Protein AF-A0A4Q3NB20-F1 (afdb_monomer_lite)

Structure (mmCIF, N/CA/C/O backbone):
data_AF-A0A4Q3NB20-F1
#
_entry.id   AF-A0A4Q3NB20-F1
#
loop_
_atom_site.group_PDB
_atom_site.id
_atom_site.type_symbol
_atom_site.label_atom_id
_atom_site.label_alt_id
_atom_site.label_comp_id
_atom_site.label_asym_id
_atom_site.label_entity_id
_atom_site.label_seq_id
_atom_site.pdbx_PDB_ins_code
_atom_site.Cartn_x
_atom_site.Cartn_y
_atom_site.Cartn_z
_atom_site.occupancy
_atom_site.B_iso_or_equiv
_atom_site.auth_seq_id
_atom_site.auth_comp_id
_atom_site.auth_asym_id
_atom_site.auth_atom_id
_atom_site.pdbx_PDB_model_num
ATOM 1 N N . MET A 1 1 ? -11.024 -43.411 29.167 1.00 51.88 1 MET A N 1
ATOM 2 C CA . MET A 1 1 ? -10.178 -42.227 28.895 1.00 51.88 1 MET A CA 1
ATOM 3 C C . MET A 1 1 ? -8.771 -42.464 29.453 1.00 51.88 1 MET A C 1
ATOM 5 O O . MET A 1 1 ? -8.571 -42.241 30.635 1.00 51.88 1 MET A O 1
ATOM 9 N N . LYS A 1 2 ? -7.818 -42.988 28.660 1.00 54.38 2 LYS A N 1
ATOM 10 C CA . LYS A 1 2 ? -6.411 -43.176 29.105 1.00 54.38 2 LYS A CA 1
ATOM 11 C C . LYS A 1 2 ? -5.350 -42.610 28.142 1.00 54.38 2 LYS A C 1
ATOM 13 O O . LYS A 1 2 ? -4.316 -42.159 28.609 1.00 54.38 2 LYS A O 1
ATOM 18 N N . GLY A 1 3 ? -5.620 -42.547 26.833 1.00 58.34 3 GLY A N 1
ATOM 19 C CA . GLY A 1 3 ? -4.650 -42.038 25.845 1.00 58.34 3 GLY A CA 1
ATOM 20 C C . GLY A 1 3 ? -4.292 -40.548 25.972 1.00 58.34 3 GLY A C 1
ATOM 21 O O . GLY A 1 3 ? -3.172 -40.171 25.655 1.00 58.34 3 GLY A O 1
ATOM 22 N N . VAL A 1 4 ? -5.206 -39.708 26.475 1.00 66.12 4 VAL A N 1
ATOM 23 C CA . VAL A 1 4 ? -4.983 -38.249 26.579 1.00 66.12 4 VAL A CA 1
ATOM 24 C C . VAL A 1 4 ? -3.884 -37.907 27.594 1.00 66.12 4 VAL A C 1
ATOM 26 O O . VAL A 1 4 ? -3.062 -37.039 27.326 1.00 66.12 4 VAL A O 1
ATOM 29 N N . LEU A 1 5 ? -3.814 -38.627 28.721 1.00 61.97 5 LEU A N 1
ATOM 30 C CA . LEU A 1 5 ? -2.778 -38.419 29.741 1.00 61.97 5 LEU A CA 1
ATOM 31 C C . LEU A 1 5 ? -1.377 -38.740 29.202 1.00 61.97 5 LEU A C 1
ATOM 33 O O . LEU A 1 5 ? -0.489 -37.902 29.302 1.00 61.97 5 LEU A O 1
ATOM 37 N N . ALA A 1 6 ? -1.208 -39.887 28.536 1.00 64.81 6 ALA A N 1
ATOM 38 C CA . ALA A 1 6 ? 0.070 -40.272 27.928 1.00 64.81 6 ALA A CA 1
ATOM 39 C C . ALA A 1 6 ? 0.518 -39.313 26.802 1.00 64.81 6 ALA A C 1
ATOM 41 O O . ALA A 1 6 ? 1.713 -39.147 26.559 1.00 64.81 6 ALA A O 1
ATOM 42 N N . PHE A 1 7 ? -0.425 -38.656 26.116 1.00 68.19 7 PHE A N 1
ATOM 43 C CA . PHE A 1 7 ? -0.107 -37.619 25.130 1.00 68.19 7 PHE A CA 1
ATOM 44 C C . PHE A 1 7 ? 0.404 -36.330 25.796 1.00 68.19 7 PHE A C 1
ATOM 46 O O . PHE A 1 7 ? 1.390 -35.758 25.339 1.00 68.19 7 PHE A O 1
ATOM 53 N N . LEU A 1 8 ? -0.218 -35.903 26.902 1.00 69.50 8 LEU A N 1
ATOM 54 C CA . LEU A 1 8 ? 0.200 -34.724 27.674 1.00 69.50 8 LEU A CA 1
ATOM 55 C C . LEU A 1 8 ? 1.545 -34.932 28.391 1.00 69.50 8 LEU A C 1
ATOM 57 O O . LEU A 1 8 ? 2.362 -34.014 28.433 1.00 69.50 8 LEU A O 1
ATOM 61 N N . GLU A 1 9 ? 1.801 -36.141 28.890 1.00 75.12 9 GLU A N 1
ATOM 62 C CA . GLU A 1 9 ? 3.095 -36.559 29.443 1.00 75.12 9 GLU A CA 1
ATOM 63 C C . GLU A 1 9 ? 4.195 -36.519 28.368 1.00 75.12 9 GLU A C 1
ATOM 65 O O . GLU A 1 9 ? 5.228 -35.878 28.554 1.00 75.12 9 GLU A O 1
ATOM 70 N N . LYS A 1 10 ? 3.949 -37.111 27.188 1.00 65.12 10 LYS A N 1
ATOM 71 C CA . LYS A 1 10 ? 4.907 -37.103 26.067 1.00 65.12 10 LYS A CA 1
ATOM 72 C C . LYS A 1 10 ? 5.130 -35.709 25.459 1.00 65.12 10 LYS A C 1
ATOM 74 O O . LYS A 1 10 ? 6.184 -35.466 24.878 1.00 65.12 10 LYS A O 1
ATOM 79 N N . ALA A 1 11 ? 4.173 -34.794 25.615 1.00 70.00 11 ALA A N 1
ATOM 80 C CA . ALA A 1 11 ? 4.326 -33.376 25.289 1.00 70.00 11 ALA A CA 1
ATOM 81 C C . ALA A 1 11 ? 5.059 -32.566 26.383 1.00 70.00 11 ALA A C 1
ATOM 83 O O . ALA A 1 11 ? 5.293 -31.374 26.199 1.00 70.00 11 ALA A O 1
ATOM 84 N N . GLY A 1 12 ? 5.407 -33.179 27.522 1.00 62.69 12 GLY A N 1
ATOM 85 C CA . GLY A 1 12 ? 6.061 -32.517 28.656 1.00 62.69 12 GLY A CA 1
ATOM 86 C C . GLY A 1 12 ? 5.153 -31.585 29.468 1.00 62.69 12 GLY A C 1
ATOM 87 O O . GLY A 1 12 ? 5.651 -30.848 30.315 1.00 62.69 12 GLY A O 1
ATOM 88 N N . LEU A 1 13 ? 3.837 -31.601 29.222 1.00 59.53 13 LEU A N 1
ATOM 89 C CA . LEU A 1 13 ? 2.861 -30.700 29.850 1.00 59.53 13 LEU A CA 1
ATOM 90 C C . LEU A 1 13 ? 2.374 -31.181 31.225 1.00 59.53 13 LEU A C 1
ATOM 92 O O . LEU A 1 13 ? 1.821 -30.386 31.981 1.00 59.53 13 LEU A O 1
ATOM 96 N N . VAL A 1 14 ? 2.551 -32.464 31.548 1.00 58.50 14 VAL A N 1
ATOM 97 C CA . VAL A 1 14 ? 2.141 -33.055 32.829 1.00 58.50 14 VAL A CA 1
ATOM 98 C C . VAL A 1 14 ? 3.243 -33.972 33.352 1.00 58.50 14 VAL A C 1
ATOM 100 O O . VAL A 1 14 ? 3.674 -34.885 32.653 1.00 58.50 14 VAL A O 1
ATOM 103 N N . LYS A 1 15 ? 3.639 -33.766 34.612 1.00 59.75 15 LYS A N 1
ATOM 104 C CA . LYS A 1 15 ? 4.302 -34.775 35.446 1.00 59.75 15 LYS A CA 1
ATOM 105 C C . LYS A 1 15 ? 3.312 -35.257 36.498 1.00 59.75 15 LYS A C 1
ATOM 107 O O . LYS A 1 15 ? 2.713 -34.441 37.193 1.00 59.75 15 LYS A O 1
ATOM 112 N N . THR A 1 16 ? 3.147 -36.568 36.621 1.00 51.34 16 THR A N 1
ATOM 113 C CA . THR A 1 16 ? 2.404 -37.191 37.721 1.00 51.34 16 THR A CA 1
ATOM 114 C C . THR A 1 16 ? 3.389 -37.689 38.770 1.00 51.34 16 THR A C 1
ATOM 116 O O . THR A 1 16 ? 3.808 -38.846 38.720 1.00 51.34 16 THR A O 1
ATOM 119 N N . ASP A 1 17 ? 3.777 -36.820 39.703 1.00 46.91 17 ASP A N 1
ATOM 120 C CA . ASP A 1 17 ? 4.611 -37.233 40.832 1.00 46.91 17 ASP A CA 1
ATOM 121 C C . ASP A 1 17 ? 3.814 -38.143 41.784 1.00 46.91 17 ASP A C 1
ATOM 123 O O . ASP A 1 17 ? 2.721 -37.805 42.248 1.00 46.91 17 ASP A O 1
ATOM 127 N N . GLY A 1 18 ? 4.364 -39.335 42.035 1.00 34.72 18 GLY A N 1
ATOM 128 C CA . GLY A 1 18 ? 3.883 -40.275 43.048 1.00 34.72 18 GLY A CA 1
ATOM 129 C C . GLY A 1 18 ? 4.332 -39.874 44.464 1.00 34.72 18 GLY A C 1
ATOM 130 O O . GLY A 1 18 ? 5.238 -39.055 44.612 1.00 34.72 18 GLY A O 1
ATOM 131 N N . PRO A 1 19 ? 3.699 -40.411 45.521 1.00 42.97 19 PRO A N 1
ATOM 132 C CA . PRO A 1 19 ? 3.722 -39.767 46.833 1.00 42.97 19 PRO A CA 1
ATOM 133 C C . PRO A 1 19 ? 4.908 -40.121 47.753 1.00 42.97 19 PRO A C 1
ATOM 135 O O . PRO A 1 19 ? 5.286 -41.281 47.882 1.00 42.97 19 PRO A O 1
ATOM 138 N N . LEU A 1 20 ? 5.320 -39.100 48.517 1.00 35.69 20 LEU A N 1
ATOM 139 C CA . LEU A 1 20 ? 5.782 -39.130 49.919 1.00 35.69 20 LEU A CA 1
ATOM 140 C C . LEU A 1 20 ? 7.058 -39.916 50.303 1.00 35.69 20 LEU A C 1
ATOM 142 O O . LEU A 1 20 ? 7.016 -41.097 50.637 1.00 35.69 20 LEU A O 1
ATOM 146 N N . ALA A 1 21 ? 8.137 -39.154 50.508 1.00 31.55 21 ALA A N 1
ATOM 147 C CA . ALA A 1 21 ? 8.856 -39.103 51.790 1.00 31.55 21 ALA A CA 1
ATOM 148 C C . ALA A 1 21 ? 8.912 -37.607 52.195 1.00 31.55 21 ALA A C 1
ATOM 150 O O . ALA A 1 21 ? 9.094 -36.775 51.308 1.00 31.55 21 ALA A O 1
ATOM 151 N N 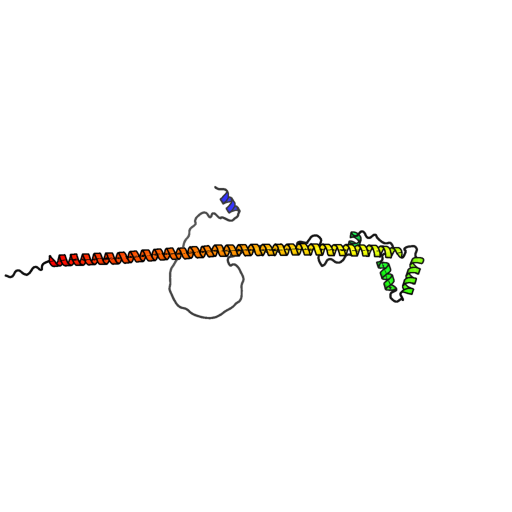. SER A 1 22 ? 8.553 -37.146 53.398 1.00 35.62 22 SER A N 1
ATOM 152 C CA . SER A 1 22 ? 8.881 -37.578 54.774 1.00 35.62 22 SER A CA 1
ATOM 153 C C . SER A 1 22 ? 10.262 -37.090 55.229 1.00 35.62 22 SER A C 1
ATOM 155 O O . SER A 1 22 ? 11.236 -37.300 54.517 1.00 35.62 22 SER A O 1
ATOM 157 N N . ASP A 1 23 ? 10.271 -36.489 56.427 1.00 31.91 23 ASP A N 1
ATOM 158 C CA . ASP A 1 23 ? 11.326 -35.751 57.157 1.00 31.91 23 ASP A CA 1
ATOM 159 C C . ASP A 1 23 ? 11.271 -34.225 56.903 1.00 31.91 23 ASP A C 1
ATOM 161 O O . ASP A 1 23 ? 11.546 -33.760 55.801 1.00 31.91 23 ASP A O 1
ATOM 165 N N . ASP A 1 24 ? 10.714 -33.372 57.775 1.00 31.39 24 ASP A N 1
ATOM 166 C CA . ASP A 1 24 ? 10.839 -33.147 59.239 1.00 31.39 24 ASP A CA 1
ATOM 167 C C . ASP A 1 24 ? 11.916 -32.106 59.623 1.00 31.39 24 ASP A C 1
ATOM 169 O O . ASP A 1 24 ? 12.966 -32.005 58.994 1.00 31.39 24 ASP A O 1
ATOM 173 N N . ALA A 1 25 ? 11.607 -31.377 60.704 1.00 29.77 25 ALA A N 1
ATOM 174 C CA . ALA A 1 25 ? 12.400 -30.448 61.514 1.00 29.77 25 ALA A CA 1
ATOM 175 C C . ALA A 1 25 ? 12.193 -28.931 61.302 1.00 29.77 25 ALA A C 1
ATOM 177 O O . ALA A 1 25 ? 12.488 -28.357 60.258 1.00 29.77 25 ALA A O 1
ATOM 178 N N . GLY A 1 26 ? 11.843 -28.251 62.406 1.00 29.00 26 GLY A N 1
ATOM 179 C CA . GLY A 1 26 ? 12.413 -26.932 62.714 1.00 29.00 26 GLY A CA 1
ATOM 180 C C . GLY A 1 26 ? 11.581 -25.673 62.438 1.00 29.00 26 GLY A C 1
ATOM 181 O O . GLY A 1 26 ? 12.032 -24.794 61.711 1.00 29.00 26 GLY A O 1
ATOM 182 N N . ALA A 1 27 ? 10.460 -25.489 63.142 1.00 34.69 27 ALA A N 1
ATOM 183 C CA . ALA A 1 27 ? 10.125 -24.139 63.624 1.00 34.69 27 ALA A CA 1
ATOM 184 C C . ALA A 1 27 ? 11.024 -23.798 64.836 1.00 34.69 27 ALA A C 1
ATOM 186 O O . ALA A 1 27 ? 11.433 -24.710 65.562 1.00 34.69 27 ALA A O 1
ATOM 187 N N . PRO A 1 28 ? 11.323 -22.512 65.090 1.00 40.31 28 PRO A N 1
ATOM 188 C CA . PRO A 1 28 ? 10.563 -21.833 66.144 1.00 40.31 28 PRO A CA 1
ATOM 189 C C . PRO A 1 28 ? 10.171 -20.379 65.811 1.00 40.31 28 PRO A C 1
ATOM 191 O O . PRO A 1 28 ? 10.468 -19.846 64.744 1.00 40.31 28 PRO A O 1
ATOM 194 N N . SER A 1 29 ? 9.444 -19.756 66.739 1.00 30.91 29 SER A N 1
ATOM 195 C CA . SER A 1 29 ? 8.591 -18.585 66.502 1.00 30.91 29 SER A CA 1
ATOM 196 C C . SER A 1 29 ? 9.156 -17.246 67.005 1.00 30.91 29 SER A C 1
ATOM 198 O O . SER A 1 29 ? 9.874 -17.217 67.996 1.00 30.91 29 SER A O 1
ATOM 200 N N . LEU A 1 30 ? 8.647 -16.156 66.407 1.00 35.28 30 LEU A N 1
ATOM 201 C CA . LEU A 1 30 ? 8.366 -14.829 67.001 1.00 35.28 30 LEU A CA 1
ATOM 202 C C . LEU A 1 30 ? 9.501 -13.995 67.639 1.00 35.28 30 LEU A C 1
ATOM 204 O O . LEU A 1 30 ? 10.040 -14.339 68.683 1.00 35.28 30 LEU A O 1
ATOM 208 N N . ASN A 1 31 ? 9.682 -12.778 67.105 1.00 30.97 31 ASN A N 1
ATOM 209 C CA . ASN A 1 31 ? 9.616 -11.496 67.841 1.00 30.97 31 ASN A CA 1
ATOM 210 C C . ASN A 1 31 ? 9.547 -10.344 66.807 1.00 30.97 31 ASN A C 1
ATOM 212 O O . ASN A 1 31 ? 10.310 -10.362 65.849 1.00 30.97 31 ASN A O 1
ATOM 216 N N . ILE A 1 32 ? 8.479 -9.531 66.773 1.00 30.67 32 ILE A N 1
ATOM 217 C CA . ILE A 1 32 ? 8.208 -8.278 67.531 1.00 30.67 32 ILE A CA 1
ATOM 218 C C . ILE A 1 32 ? 8.659 -7.018 66.747 1.00 30.67 32 ILE A C 1
ATOM 220 O O . ILE A 1 32 ? 9.587 -7.077 65.950 1.00 30.67 32 ILE A O 1
ATOM 224 N N . LEU A 1 33 ? 7.909 -5.920 66.927 1.00 34.78 33 LEU A N 1
ATOM 225 C CA . LEU A 1 33 ? 8.115 -4.563 66.381 1.00 34.78 33 LEU A CA 1
ATOM 226 C C . LEU A 1 33 ? 9.538 -4.039 66.732 1.00 34.78 33 LEU A C 1
ATOM 228 O O . LEU A 1 33 ? 10.138 -4.520 67.688 1.00 34.78 33 LEU A O 1
ATOM 232 N N . ASP A 1 34 ? 10.154 -3.085 66.026 1.00 30.16 34 ASP A N 1
ATOM 233 C CA . ASP A 1 34 ? 9.657 -1.716 65.797 1.00 30.16 34 ASP A CA 1
ATOM 234 C C . ASP A 1 34 ? 10.529 -0.919 64.780 1.00 30.16 34 ASP A C 1
ATOM 236 O O . ASP A 1 34 ? 11.585 -1.393 64.367 1.00 30.16 34 ASP A O 1
ATOM 240 N N . ASP A 1 35 ? 10.096 0.312 64.484 1.00 33.16 35 ASP A N 1
ATOM 241 C CA . ASP A 1 35 ? 10.853 1.506 64.036 1.00 33.16 35 ASP A CA 1
ATOM 242 C C . ASP A 1 35 ? 11.557 1.587 62.645 1.00 33.16 35 ASP A C 1
ATOM 244 O O . ASP A 1 35 ? 12.086 0.631 62.078 1.00 33.16 35 ASP A O 1
ATOM 248 N N . ALA A 1 36 ? 11.543 2.810 62.095 1.00 31.53 36 ALA A N 1
ATOM 249 C CA . ALA A 1 36 ? 12.218 3.332 60.893 1.00 31.53 36 ALA A CA 1
ATOM 250 C C . ALA A 1 36 ? 11.981 4.865 60.835 1.00 31.53 36 ALA A C 1
ATOM 252 O O . ALA A 1 36 ? 10.914 5.295 61.280 1.00 31.53 36 ALA A O 1
ATOM 253 N N . PRO A 1 37 ? 12.850 5.720 60.231 1.00 52.72 37 PRO A N 1
ATOM 254 C CA . PRO A 1 37 ? 13.762 5.479 59.090 1.00 52.72 37 PRO A CA 1
ATOM 255 C C . PRO A 1 37 ? 15.172 6.098 59.379 1.00 52.72 37 PRO A C 1
ATOM 257 O O . PRO A 1 37 ? 15.528 6.145 60.555 1.00 52.72 37 PRO A O 1
ATOM 260 N N . PRO A 1 38 ? 15.987 6.671 58.448 1.00 51.97 38 PRO A N 1
ATOM 261 C CA . PRO A 1 38 ? 16.115 6.609 56.972 1.00 51.97 38 PRO A CA 1
ATOM 262 C C . PRO A 1 38 ? 17.474 5.935 56.558 1.00 51.97 38 PRO A C 1
ATOM 264 O O . PRO A 1 38 ? 17.848 4.985 57.231 1.00 51.97 38 PRO A O 1
ATOM 267 N N . VAL A 1 39 ? 18.271 6.201 55.495 1.00 37.00 39 VAL A N 1
ATOM 268 C CA . VAL A 1 39 ? 18.435 7.295 54.499 1.00 37.00 39 VAL A CA 1
ATOM 269 C C . VAL A 1 39 ? 19.019 6.802 53.144 1.00 37.00 39 VAL A C 1
ATOM 271 O O . VAL A 1 39 ? 19.236 5.619 52.911 1.00 37.00 39 VAL A O 1
ATOM 274 N N . THR A 1 40 ? 19.259 7.760 52.244 1.00 36.97 40 THR A N 1
ATOM 275 C CA . THR A 1 40 ? 19.942 7.738 50.934 1.00 36.97 40 THR A CA 1
ATOM 276 C C . THR A 1 40 ? 21.158 6.812 50.731 1.00 36.97 40 THR A C 1
ATOM 278 O O . THR A 1 40 ? 22.200 7.014 51.346 1.00 36.97 40 THR A O 1
ATOM 281 N N . GLY A 1 41 ? 21.106 6.027 49.644 1.00 33.78 41 GLY A N 1
ATOM 282 C CA . GLY A 1 41 ? 21.906 6.343 48.443 1.00 33.78 41 GLY A CA 1
ATOM 283 C C . GLY A 1 41 ? 23.138 5.483 48.115 1.00 33.78 41 GLY A C 1
ATOM 284 O O . GLY A 1 41 ? 24.244 5.817 48.526 1.00 33.78 41 GLY A O 1
ATOM 285 N N . TRP A 1 42 ? 22.987 4.490 47.223 1.00 34.50 42 TRP A N 1
ATOM 286 C CA . TRP A 1 42 ? 24.101 3.944 46.422 1.00 34.50 42 TRP A CA 1
ATOM 287 C C . TRP A 1 42 ? 23.617 3.319 45.095 1.00 34.50 42 TRP A C 1
ATOM 289 O O . TRP A 1 42 ? 22.509 2.793 45.011 1.00 34.50 42 TRP A O 1
ATOM 299 N N . LEU A 1 43 ? 24.454 3.395 44.056 1.00 42.16 43 LEU A N 1
ATOM 300 C CA . LEU A 1 43 ? 24.298 2.842 42.704 1.00 42.16 43 LEU A CA 1
ATOM 301 C C . LEU A 1 43 ? 25.696 2.824 42.041 1.00 42.16 43 LEU A C 1
ATOM 303 O O . LEU A 1 43 ? 26.445 3.781 42.239 1.00 42.16 43 LEU A O 1
ATOM 307 N N . PRO A 1 44 ? 26.016 1.859 41.162 1.00 56.53 44 PRO A N 1
ATOM 308 C CA . PRO A 1 44 ? 26.123 0.415 41.398 1.00 56.53 44 PRO A CA 1
ATOM 309 C C . PRO A 1 44 ? 27.606 -0.057 41.336 1.00 56.53 44 PRO A C 1
ATOM 311 O O . PRO A 1 44 ? 28.517 0.770 41.323 1.00 56.53 44 PRO A O 1
ATOM 314 N N . PRO A 1 45 ? 27.884 -1.376 41.284 1.00 43.59 45 PRO A N 1
ATOM 315 C CA . PRO A 1 45 ? 28.104 -1.992 39.964 1.00 43.59 45 PRO A CA 1
ATOM 316 C C . PRO A 1 45 ? 27.344 -3.322 39.768 1.00 43.59 45 PRO A C 1
ATOM 318 O O . PRO A 1 45 ? 26.706 -3.832 40.685 1.00 43.59 45 PRO A O 1
ATOM 321 N N . ALA A 1 46 ? 27.352 -3.863 38.544 1.00 47.94 46 ALA A N 1
ATOM 322 C CA . ALA A 1 46 ? 26.391 -4.882 38.104 1.00 47.94 46 ALA A CA 1
ATOM 323 C C . ALA A 1 46 ? 26.977 -6.291 37.883 1.00 47.94 46 ALA A C 1
ATOM 325 O O . ALA A 1 46 ? 27.989 -6.435 37.201 1.00 47.94 46 ALA A O 1
ATOM 326 N N . THR A 1 47 ? 26.225 -7.327 38.293 1.00 37.47 47 THR A N 1
ATOM 327 C CA . THR A 1 47 ? 26.429 -8.725 37.852 1.00 37.47 47 THR A CA 1
ATOM 328 C C . THR A 1 47 ? 25.103 -9.429 37.504 1.00 37.47 47 THR A C 1
ATOM 330 O O . THR A 1 47 ? 24.527 -10.163 38.295 1.00 37.47 47 THR A O 1
ATOM 333 N N . ARG A 1 48 ? 24.628 -9.177 36.279 1.00 34.41 48 ARG A N 1
ATOM 334 C CA . ARG A 1 48 ? 23.941 -10.104 35.346 1.00 34.41 48 ARG A CA 1
ATOM 335 C C . ARG A 1 48 ? 23.342 -11.428 35.900 1.00 34.41 48 ARG A C 1
ATOM 337 O O . ARG A 1 48 ? 24.093 -12.385 36.053 1.00 34.41 48 ARG A O 1
ATOM 344 N N . ALA A 1 49 ? 22.002 -11.552 35.934 1.00 32.97 49 ALA A N 1
ATOM 345 C CA . ALA A 1 49 ? 21.198 -12.494 35.104 1.00 32.97 49 ALA A CA 1
ATOM 346 C C . ALA A 1 49 ? 19.750 -12.739 35.619 1.00 32.97 49 ALA A C 1
ATOM 348 O O . ALA A 1 49 ? 19.563 -12.904 36.810 1.00 32.97 49 ALA A O 1
ATOM 349 N N . ALA A 1 50 ? 18.783 -12.848 34.682 1.00 34.66 50 ALA A N 1
ATOM 350 C CA . ALA A 1 50 ? 17.560 -13.699 34.676 1.00 34.66 50 ALA A CA 1
ATOM 351 C C . ALA A 1 50 ? 16.698 -13.882 35.962 1.00 34.66 50 ALA A C 1
ATOM 353 O O . ALA A 1 50 ? 17.196 -14.286 36.998 1.00 34.66 50 ALA A O 1
ATOM 354 N N . ARG A 1 51 ? 15.355 -13.795 35.954 1.00 36.19 51 ARG A N 1
ATOM 355 C CA . ARG A 1 51 ? 14.318 -13.600 34.908 1.00 36.19 51 ARG A CA 1
ATOM 356 C C . ARG A 1 51 ? 13.062 -13.007 35.580 1.00 36.19 51 ARG A C 1
ATOM 358 O O . ARG A 1 51 ? 12.702 -13.451 36.663 1.00 36.19 51 ARG A O 1
ATOM 365 N N . GLN A 1 52 ? 12.349 -12.100 34.909 1.00 38.91 52 GLN A N 1
ATOM 366 C CA . GLN A 1 52 ? 10.954 -11.762 35.246 1.00 38.91 52 GLN A CA 1
ATOM 367 C C . GLN A 1 52 ? 9.972 -12.595 34.393 1.00 38.91 52 GLN A C 1
ATOM 369 O O . GLN A 1 52 ? 10.364 -13.063 33.318 1.00 38.91 52 GLN A O 1
ATOM 374 N N . PRO A 1 53 ? 8.723 -12.816 34.849 1.00 41.66 53 PRO A N 1
ATOM 375 C CA . PRO A 1 53 ? 7.747 -13.633 34.130 1.00 41.66 53 PRO A CA 1
ATOM 376 C C . PRO A 1 53 ? 7.252 -12.939 32.854 1.00 41.66 53 PRO A C 1
ATOM 378 O O . PRO A 1 53 ? 6.804 -11.794 32.879 1.00 41.66 53 PRO A O 1
ATOM 381 N N . SER A 1 54 ? 7.301 -13.654 31.731 1.00 40.94 54 SER A N 1
ATOM 382 C CA . SER A 1 54 ? 6.782 -13.172 30.451 1.00 40.94 54 SER A CA 1
ATOM 383 C C . SER A 1 54 ? 5.256 -13.262 30.418 1.00 40.94 54 SER A C 1
ATOM 385 O O . SER A 1 54 ? 4.701 -14.357 30.343 1.00 40.94 54 SER A O 1
ATOM 387 N N . VAL A 1 55 ? 4.574 -12.115 30.415 1.00 48.28 55 VAL A N 1
ATOM 388 C CA . VAL A 1 55 ? 3.177 -12.055 29.956 1.00 48.28 55 VAL A CA 1
ATOM 389 C C . VAL A 1 55 ? 3.098 -12.484 28.482 1.00 48.28 55 VAL A C 1
ATOM 391 O O . VAL A 1 55 ? 4.021 -12.175 27.719 1.00 48.28 55 VAL A O 1
ATOM 394 N N . PRO A 1 56 ? 2.026 -13.172 28.046 1.00 42.22 56 PRO A N 1
ATOM 395 C CA . PRO A 1 56 ? 1.850 -13.573 26.654 1.00 42.22 56 PRO A CA 1
ATOM 396 C C . PRO A 1 56 ? 1.461 -12.360 25.799 1.00 42.22 56 PRO A C 1
ATOM 398 O O . PRO A 1 56 ? 0.303 -12.171 25.426 1.00 42.22 56 PRO A O 1
ATOM 401 N N . ALA A 1 57 ? 2.450 -11.524 25.484 1.00 42.97 57 ALA A N 1
ATOM 402 C CA . ALA A 1 57 ? 2.317 -10.503 24.462 1.00 42.97 57 ALA A CA 1
ATOM 403 C C . ALA A 1 57 ? 2.014 -11.199 23.129 1.00 42.97 57 ALA A C 1
ATOM 405 O O . ALA A 1 57 ? 2.902 -11.784 22.508 1.00 42.97 57 ALA A O 1
ATOM 406 N N . SER A 1 58 ? 0.752 -11.131 22.699 1.00 51.34 58 SER A N 1
ATOM 407 C CA . SER A 1 58 ? 0.348 -11.494 21.342 1.00 51.34 58 SER A CA 1
ATOM 408 C C . SER A 1 58 ? 0.904 -10.441 20.393 1.00 51.34 58 SER A C 1
ATOM 410 O O . SER A 1 58 ? 0.208 -9.509 19.995 1.00 51.34 58 SER A O 1
ATOM 412 N N . GLN A 1 59 ? 2.200 -10.549 20.097 1.00 46.66 59 GLN A N 1
ATOM 413 C CA . GLN A 1 59 ? 2.831 -9.746 19.065 1.00 46.66 59 GLN A CA 1
ATOM 414 C C . GLN A 1 59 ? 2.061 -10.009 17.765 1.00 46.66 59 GLN A C 1
ATOM 416 O O . GLN A 1 59 ? 1.936 -11.181 17.387 1.00 46.66 59 GLN A O 1
ATOM 421 N N . PRO A 1 60 ? 1.554 -8.979 17.057 1.00 47.12 60 PRO A N 1
ATOM 422 C CA . PRO A 1 60 ? 1.256 -9.174 15.649 1.00 47.12 60 PRO A CA 1
ATOM 423 C C . PRO A 1 60 ? 2.555 -9.680 15.029 1.00 47.12 60 PRO A C 1
ATOM 425 O O . PRO A 1 60 ? 3.613 -9.096 15.279 1.00 47.12 60 PRO A O 1
ATOM 428 N N . SER A 1 61 ? 2.497 -10.806 14.313 1.00 50.34 61 SER A N 1
ATOM 429 C CA . SER A 1 61 ? 3.698 -11.363 13.699 1.00 50.34 61 SER A CA 1
ATOM 430 C C . SER A 1 61 ? 4.322 -10.258 12.863 1.00 50.34 61 SER A C 1
ATOM 432 O O . SER A 1 61 ? 3.688 -9.755 11.932 1.00 50.34 61 SER A O 1
ATOM 434 N N . ALA A 1 62 ? 5.528 -9.838 13.249 1.00 44.41 62 ALA A N 1
ATOM 435 C CA . ALA A 1 62 ? 6.316 -8.916 12.466 1.00 44.41 62 ALA A CA 1
ATOM 436 C C . ALA A 1 62 ? 6.729 -9.683 11.215 1.00 44.41 62 ALA A C 1
ATOM 438 O O . ALA A 1 62 ? 7.806 -10.274 11.149 1.00 44.41 62 ALA A O 1
ATOM 439 N N . ALA A 1 63 ? 5.823 -9.696 10.239 1.00 46.03 63 ALA A N 1
ATOM 440 C CA . ALA A 1 63 ? 6.162 -9.938 8.866 1.00 46.03 63 ALA A CA 1
ATOM 441 C C . ALA A 1 63 ? 7.226 -8.896 8.534 1.00 46.03 63 ALA A C 1
ATOM 443 O O . ALA A 1 63 ? 6.922 -7.738 8.241 1.00 46.03 63 ALA A O 1
ATOM 444 N N . THR A 1 64 ? 8.489 -9.327 8.605 1.00 42.66 64 THR A N 1
ATOM 445 C CA . THR A 1 64 ? 9.551 -8.785 7.769 1.00 42.66 64 THR A CA 1
ATOM 446 C C . THR A 1 64 ? 8.905 -8.489 6.425 1.00 42.66 64 THR A C 1
ATOM 448 O O . THR A 1 64 ? 8.205 -9.383 5.930 1.00 42.66 64 THR A O 1
ATOM 451 N N . PRO A 1 65 ? 9.067 -7.291 5.840 1.00 47.19 65 PRO A N 1
ATOM 452 C CA . PRO A 1 65 ? 8.617 -7.078 4.483 1.00 47.19 65 PRO A CA 1
ATOM 453 C C . PRO A 1 65 ? 9.377 -8.083 3.623 1.00 47.19 65 PRO A C 1
ATOM 455 O O . PRO A 1 65 ? 10.540 -7.881 3.274 1.00 47.19 65 PRO A O 1
ATOM 458 N N . ALA A 1 66 ? 8.720 -9.209 3.338 1.00 42.62 66 ALA A N 1
ATOM 459 C CA . ALA A 1 66 ? 9.074 -10.062 2.239 1.00 42.62 66 ALA A CA 1
ATOM 460 C C . ALA A 1 66 ? 9.020 -9.107 1.061 1.00 42.62 66 ALA A C 1
ATOM 462 O O . ALA A 1 66 ? 7.950 -8.591 0.727 1.00 42.62 66 ALA A O 1
ATOM 463 N N . VAL A 1 67 ? 10.197 -8.775 0.535 1.00 44.56 67 VAL A N 1
ATOM 464 C CA . VAL A 1 67 ? 10.309 -8.004 -0.689 1.00 44.56 67 VAL A CA 1
ATOM 465 C C . VAL A 1 67 ? 9.725 -8.924 -1.741 1.00 44.56 67 VAL A C 1
ATOM 467 O O . VAL A 1 67 ? 10.416 -9.783 -2.283 1.00 44.56 67 VAL A O 1
ATOM 470 N N . THR A 1 68 ? 8.411 -8.807 -1.930 1.00 43.81 68 THR A N 1
ATOM 471 C CA . THR A 1 68 ? 7.676 -9.429 -3.014 1.00 43.81 68 THR A CA 1
ATOM 472 C C . THR A 1 68 ? 8.297 -8.836 -4.254 1.00 43.81 68 THR A C 1
ATOM 474 O O . THR A 1 68 ? 7.976 -7.714 -4.638 1.00 43.81 68 THR A O 1
ATOM 477 N N . THR A 1 69 ? 9.265 -9.559 -4.809 1.00 43.91 69 THR A N 1
ATOM 478 C CA . THR A 1 69 ? 9.916 -9.244 -6.069 1.00 43.91 69 THR A CA 1
ATOM 479 C C . THR A 1 69 ? 8.816 -9.251 -7.111 1.00 43.91 69 THR A C 1
ATOM 481 O O . THR A 1 69 ? 8.405 -10.323 -7.559 1.00 43.91 69 THR A O 1
ATOM 484 N N . VAL A 1 70 ? 8.260 -8.071 -7.396 1.00 49.56 70 VAL A N 1
ATOM 485 C CA . VAL A 1 70 ? 7.148 -7.927 -8.331 1.00 49.56 70 VAL A CA 1
ATOM 486 C C . VAL A 1 70 ? 7.648 -8.451 -9.676 1.00 49.56 70 VAL A C 1
ATOM 488 O O . VAL A 1 70 ? 8.640 -7.917 -10.184 1.00 49.56 70 VAL A O 1
ATOM 491 N N . PRO A 1 71 ? 7.057 -9.531 -10.221 1.00 43.94 71 PRO A N 1
ATOM 492 C CA . PRO A 1 71 ? 7.561 -10.134 -11.445 1.00 43.94 71 PRO A CA 1
ATOM 493 C C . PRO A 1 71 ? 7.560 -9.096 -12.569 1.00 43.94 71 PRO A C 1
ATOM 495 O O . PRO A 1 71 ? 6.521 -8.519 -12.865 1.00 43.94 71 PRO A O 1
ATOM 498 N N . GLY A 1 72 ? 8.729 -8.841 -13.161 1.00 51.47 72 GLY A N 1
ATOM 499 C CA . GLY A 1 72 ? 8.910 -7.830 -14.209 1.00 51.47 72 GLY A CA 1
ATOM 500 C C . GLY A 1 72 ? 9.619 -6.541 -13.776 1.00 51.47 72 GLY A C 1
ATOM 501 O O . GLY A 1 72 ? 10.091 -5.819 -14.648 1.00 51.47 72 GLY A O 1
ATOM 502 N N . VAL A 1 73 ? 9.787 -6.266 -12.475 1.00 49.75 73 VAL A N 1
ATOM 503 C CA . VAL A 1 73 ? 10.578 -5.107 -12.015 1.00 49.75 73 VAL A CA 1
ATOM 504 C C . VAL A 1 73 ? 12.044 -5.523 -11.815 1.00 49.75 73 VAL A C 1
ATOM 506 O O . VAL A 1 73 ? 12.335 -6.239 -10.850 1.00 49.75 73 VAL A O 1
ATOM 509 N N . PRO A 1 74 ? 12.996 -5.104 -12.675 1.00 51.72 74 PRO A N 1
ATOM 510 C CA . PRO A 1 74 ? 14.413 -5.332 -12.412 1.00 51.72 74 PRO A CA 1
ATOM 511 C C . PRO A 1 74 ? 14.829 -4.572 -11.147 1.00 51.72 74 PRO A C 1
ATOM 513 O O . PRO A 1 74 ? 14.396 -3.444 -10.907 1.00 51.72 74 PRO A O 1
ATOM 516 N N . ALA A 1 75 ? 15.680 -5.184 -10.320 1.00 51.41 75 ALA A N 1
ATOM 517 C CA . ALA A 1 75 ? 16.164 -4.535 -9.106 1.00 51.41 75 ALA A CA 1
ATOM 518 C C . ALA A 1 75 ? 16.867 -3.209 -9.451 1.00 51.41 75 ALA A C 1
ATOM 520 O O . ALA A 1 75 ? 17.706 -3.171 -10.350 1.00 51.41 75 ALA A O 1
ATOM 521 N N . VAL A 1 76 ? 16.569 -2.143 -8.694 1.00 55.22 76 VAL A N 1
ATOM 522 C CA . VAL A 1 76 ? 16.940 -0.725 -8.948 1.00 55.22 76 VAL A CA 1
ATOM 523 C C . VAL A 1 76 ? 18.460 -0.445 -8.821 1.00 55.22 76 VAL A C 1
ATOM 525 O O . VAL A 1 76 ? 18.913 0.671 -8.591 1.00 55.22 76 VAL A O 1
ATOM 528 N N . SER A 1 77 ? 19.293 -1.477 -8.922 1.00 53.12 77 SER A N 1
ATOM 529 C CA . SER A 1 77 ? 20.759 -1.406 -8.915 1.00 53.12 77 SER A CA 1
ATOM 530 C C . SER A 1 77 ? 21.408 -2.417 -9.871 1.00 53.12 77 SER A C 1
ATOM 532 O O . SER A 1 77 ? 22.619 -2.620 -9.811 1.00 53.12 77 SER A O 1
ATOM 534 N N . ALA A 1 78 ? 20.631 -3.059 -10.752 1.00 64.38 78 ALA A N 1
ATOM 535 C CA . ALA A 1 78 ? 21.184 -3.825 -11.864 1.00 64.38 78 ALA A CA 1
ATOM 536 C C . ALA A 1 78 ? 21.850 -2.864 -12.874 1.00 64.38 78 ALA A C 1
ATOM 538 O O . ALA A 1 78 ? 21.238 -1.854 -13.234 1.00 64.38 78 ALA A O 1
ATOM 539 N N . PRO A 1 79 ? 23.088 -3.130 -13.332 1.00 74.38 79 PRO A N 1
ATOM 540 C CA . PRO A 1 79 ? 23.713 -2.332 -14.381 1.00 74.38 79 PRO A CA 1
ATOM 541 C C . PRO A 1 79 ? 22.975 -2.521 -15.713 1.00 74.38 79 PRO A C 1
ATOM 543 O O . PRO A 1 79 ? 22.438 -3.592 -15.990 1.00 74.38 79 PRO A O 1
ATOM 546 N N . LEU A 1 80 ? 22.976 -1.488 -16.559 1.00 83.56 80 LEU A N 1
ATOM 547 C CA . LEU A 1 80 ? 22.367 -1.547 -17.888 1.00 83.56 80 LEU A CA 1
ATOM 548 C C . LEU A 1 80 ? 23.255 -2.367 -18.841 1.00 83.56 80 LEU A C 1
ATOM 550 O O . LEU A 1 80 ? 24.171 -1.826 -19.461 1.00 83.56 80 LEU A O 1
ATOM 554 N N . VAL A 1 81 ? 22.998 -3.672 -18.945 1.00 89.25 81 VAL A N 1
ATOM 555 C CA . VAL A 1 81 ? 23.698 -4.560 -19.884 1.00 89.25 81 VAL A CA 1
ATOM 556 C C . VAL A 1 81 ? 23.091 -4.384 -21.278 1.00 89.25 81 VAL A C 1
ATOM 558 O O . VAL A 1 81 ? 21.993 -4.857 -21.559 1.00 89.25 81 VAL A O 1
ATOM 561 N N . LEU A 1 82 ? 23.793 -3.654 -22.148 1.00 90.00 82 LEU A N 1
ATOM 562 C CA . LEU A 1 82 ? 23.315 -3.354 -23.504 1.00 90.00 82 LEU A CA 1
ATOM 563 C C . LEU A 1 82 ? 23.215 -4.611 -24.375 1.00 90.00 82 LEU A C 1
ATOM 565 O O . LEU A 1 82 ? 22.260 -4.742 -25.134 1.00 90.00 82 LEU A O 1
ATOM 569 N N . ASP A 1 83 ? 24.151 -5.549 -24.217 1.00 90.00 83 ASP A N 1
ATOM 570 C CA . ASP A 1 83 ? 24.192 -6.793 -24.991 1.00 90.00 83 ASP A CA 1
ATOM 571 C C . ASP A 1 83 ? 22.944 -7.660 -24.737 1.00 90.00 83 ASP A C 1
ATOM 573 O O . ASP A 1 83 ? 22.346 -8.169 -25.684 1.00 90.00 83 ASP A O 1
ATOM 577 N N . ASP A 1 84 ? 22.475 -7.734 -23.484 1.00 91.12 84 ASP A N 1
ATOM 578 C CA . ASP A 1 84 ? 21.229 -8.420 -23.114 1.00 91.12 84 ASP A CA 1
ATOM 579 C C . ASP A 1 84 ? 20.000 -7.748 -23.753 1.00 91.12 84 ASP A C 1
ATOM 581 O O . ASP A 1 84 ? 19.087 -8.432 -24.213 1.00 91.12 84 ASP A O 1
ATOM 585 N N . ILE A 1 85 ? 19.975 -6.410 -23.827 1.00 92.06 85 ILE A N 1
ATOM 586 C CA . ILE A 1 85 ? 18.881 -5.647 -24.456 1.00 92.06 85 ILE A CA 1
ATOM 587 C C . ILE A 1 85 ? 18.863 -5.875 -25.971 1.00 92.06 85 ILE A C 1
ATOM 589 O O . ILE A 1 85 ? 17.799 -6.085 -26.554 1.00 92.06 85 ILE A O 1
ATOM 593 N N . TYR A 1 86 ? 20.031 -5.856 -26.614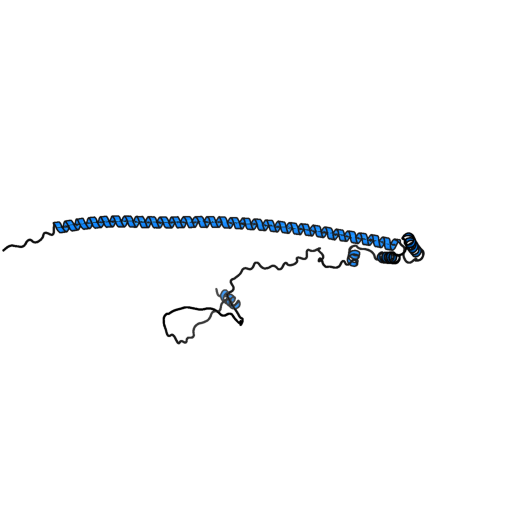 1.00 94.00 86 TYR A N 1
ATOM 594 C CA . TYR A 1 86 ? 20.170 -6.116 -28.044 1.00 94.00 86 TYR A CA 1
ATOM 595 C C . TYR A 1 86 ? 19.788 -7.563 -28.392 1.00 94.00 86 TYR A C 1
ATOM 597 O O . TYR A 1 86 ? 19.008 -7.776 -29.323 1.00 94.00 86 TYR A O 1
ATOM 605 N N . ALA A 1 87 ? 20.230 -8.543 -27.598 1.00 91.94 87 ALA A N 1
ATOM 606 C CA . ALA A 1 87 ? 19.858 -9.947 -27.758 1.00 91.94 87 ALA A CA 1
ATOM 607 C C . ALA A 1 87 ? 18.352 -10.187 -27.532 1.00 91.94 87 ALA A C 1
ATOM 609 O O . ALA A 1 87 ? 17.708 -10.854 -28.342 1.00 91.94 87 ALA A O 1
ATOM 610 N N . ALA A 1 88 ? 17.760 -9.598 -26.486 1.00 89.69 88 ALA A N 1
ATOM 611 C CA . ALA A 1 88 ? 16.330 -9.723 -26.185 1.00 89.69 88 ALA A CA 1
ATOM 612 C C . ALA A 1 88 ? 15.417 -9.109 -27.263 1.00 89.69 88 ALA A C 1
ATOM 614 O O . ALA A 1 88 ? 14.269 -9.527 -27.408 1.00 89.69 88 ALA A O 1
ATOM 615 N N . GLN A 1 89 ? 15.923 -8.134 -28.024 1.00 91.25 89 GLN A N 1
ATOM 616 C CA . GLN A 1 89 ? 15.217 -7.481 -29.132 1.00 91.25 89 GLN A CA 1
ATOM 617 C C . GLN A 1 89 ? 15.619 -8.036 -30.514 1.00 91.25 89 GLN A C 1
ATOM 619 O O . GLN A 1 89 ? 15.134 -7.548 -31.534 1.00 91.25 89 GLN A O 1
ATOM 624 N N . GLY A 1 90 ? 16.480 -9.061 -30.570 1.00 90.62 90 GLY A N 1
ATOM 625 C CA . GLY A 1 90 ? 16.873 -9.733 -31.812 1.00 90.62 90 GLY A CA 1
ATOM 626 C C . GLY A 1 90 ? 17.730 -8.889 -32.762 1.00 90.62 90 GLY A C 1
ATOM 627 O O . GLY A 1 90 ? 17.632 -9.062 -33.977 1.00 90.62 90 GLY A O 1
ATOM 628 N N . VAL A 1 91 ? 18.548 -7.971 -32.236 1.00 92.88 91 VAL A N 1
ATOM 629 C CA . VAL A 1 91 ? 19.524 -7.213 -33.036 1.00 92.88 91 VAL A CA 1
ATOM 630 C C . VAL A 1 91 ? 20.555 -8.189 -33.631 1.00 92.88 91 VAL A C 1
ATOM 632 O O . VAL A 1 91 ? 21.141 -8.964 -32.874 1.00 92.88 91 VAL A O 1
ATOM 635 N N . PRO A 1 92 ? 20.787 -8.190 -34.957 1.00 88.94 92 PRO A N 1
ATOM 636 C CA . PRO A 1 92 ? 21.780 -9.058 -35.584 1.00 88.94 92 PRO A CA 1
ATOM 637 C C . PRO A 1 92 ? 23.207 -8.525 -35.393 1.00 88.94 92 PRO A C 1
ATOM 639 O O . PRO A 1 92 ? 23.420 -7.314 -35.359 1.00 88.94 92 PRO A O 1
ATOM 642 N N . ASP A 1 93 ? 24.192 -9.425 -35.358 1.00 89.50 93 ASP A N 1
ATOM 643 C CA . ASP A 1 93 ? 25.610 -9.052 -35.386 1.00 89.50 93 ASP A CA 1
ATOM 644 C C . ASP A 1 93 ? 25.959 -8.318 -36.693 1.00 89.50 93 ASP A C 1
ATOM 646 O O . ASP A 1 93 ? 25.732 -8.834 -37.792 1.00 89.50 93 ASP A O 1
ATOM 650 N N . SER A 1 94 ? 26.548 -7.123 -36.583 1.00 89.62 94 SER A N 1
ATOM 651 C CA . SER A 1 94 ? 27.010 -6.338 -37.733 1.00 89.62 94 SER A CA 1
ATOM 652 C C . SER A 1 94 ? 28.485 -6.587 -38.054 1.00 89.62 94 SER A C 1
ATOM 654 O O . SER A 1 94 ? 29.334 -6.641 -37.163 1.00 89.62 94 SER A O 1
ATOM 656 N N . ILE A 1 95 ? 28.799 -6.656 -39.353 1.00 89.88 95 ILE A N 1
ATOM 657 C CA . ILE A 1 95 ? 30.168 -6.752 -39.891 1.00 89.88 95 ILE A CA 1
ATOM 658 C C . ILE A 1 95 ? 31.003 -5.529 -39.469 1.00 89.88 95 ILE A C 1
ATOM 660 O O . ILE A 1 95 ? 32.190 -5.650 -39.154 1.00 89.88 95 ILE A O 1
ATOM 664 N N . TYR A 1 96 ? 30.368 -4.355 -39.390 1.00 91.25 96 TYR A N 1
ATOM 665 C CA . TYR A 1 96 ? 30.974 -3.127 -38.887 1.00 91.25 96 TYR A CA 1
ATOM 666 C C . TYR A 1 96 ? 30.009 -2.424 -37.916 1.00 91.25 96 TYR A C 1
ATOM 668 O O . TYR A 1 96 ? 29.155 -1.646 -38.344 1.00 91.25 96 TYR A O 1
ATOM 676 N N . PRO A 1 97 ? 30.128 -2.672 -36.597 1.00 93.69 97 PRO A N 1
ATOM 677 C CA . PRO A 1 97 ? 29.229 -2.088 -35.604 1.00 93.69 97 PRO A CA 1
ATOM 678 C C . PRO A 1 97 ? 29.305 -0.557 -35.527 1.00 93.69 97 PRO A C 1
ATOM 680 O O . PRO A 1 97 ? 30.376 0.047 -35.661 1.00 93.69 97 PRO A O 1
ATOM 683 N N . ALA A 1 98 ? 28.176 0.079 -35.226 1.00 93.94 98 ALA A N 1
ATOM 684 C CA . ALA A 1 98 ? 28.019 1.520 -35.078 1.00 93.94 98 ALA A CA 1
ATOM 685 C C . ALA A 1 98 ? 28.990 2.119 -34.049 1.00 93.94 98 ALA A C 1
ATOM 687 O O . ALA A 1 98 ? 29.532 3.200 -34.266 1.00 93.94 98 ALA A O 1
ATOM 688 N N . GLU A 1 99 ? 29.305 1.404 -32.965 1.00 93.38 99 GLU A N 1
ATOM 689 C CA . GLU A 1 99 ? 30.264 1.845 -31.944 1.00 93.38 99 GLU A CA 1
ATOM 690 C C . GLU A 1 99 ? 31.699 1.944 -32.486 1.00 93.38 99 GLU A C 1
ATOM 692 O O . GLU A 1 99 ? 32.537 2.639 -31.907 1.00 93.38 99 GLU A O 1
ATOM 697 N N . ARG A 1 100 ? 32.021 1.256 -33.589 1.00 92.62 100 ARG A N 1
ATOM 698 C CA . ARG A 1 100 ? 33.302 1.403 -34.292 1.00 92.62 100 ARG A CA 1
ATOM 699 C C . ARG A 1 100 ? 33.314 2.679 -35.136 1.00 92.62 100 ARG A C 1
ATOM 701 O O . ARG A 1 100 ? 34.301 3.410 -35.089 1.00 92.62 100 ARG A O 1
ATOM 708 N N . LEU A 1 101 ? 32.207 2.990 -35.818 1.00 91.88 101 LEU A N 1
ATOM 709 C CA . LEU A 1 101 ? 32.055 4.239 -36.572 1.00 91.88 101 LEU A CA 1
ATOM 710 C C . LEU A 1 101 ? 32.030 5.459 -35.638 1.00 91.88 101 LEU A C 1
ATOM 712 O O . LEU A 1 101 ? 32.680 6.459 -35.926 1.00 91.88 101 LEU A O 1
ATOM 716 N N . LEU A 1 102 ? 31.349 5.368 -34.492 1.00 93.31 102 LEU A N 1
ATOM 717 C CA . LEU A 1 102 ? 31.297 6.437 -33.489 1.00 93.31 102 LEU A CA 1
ATOM 718 C C . LEU A 1 102 ? 32.683 6.744 -32.904 1.00 93.31 102 LEU A C 1
ATOM 720 O O . LEU A 1 102 ? 33.069 7.909 -32.859 1.00 93.31 102 LEU A O 1
ATOM 724 N N . ARG A 1 103 ? 33.480 5.724 -32.552 1.00 93.69 103 ARG A N 1
ATOM 725 C CA . ARG A 1 103 ? 34.876 5.918 -32.102 1.00 93.69 103 ARG A CA 1
ATOM 726 C C . ARG A 1 103 ? 35.774 6.513 -33.195 1.00 93.69 103 ARG A C 1
ATOM 728 O O . ARG A 1 103 ? 36.673 7.290 -32.888 1.00 93.69 103 ARG A O 1
ATOM 735 N N . LEU A 1 104 ? 35.534 6.181 -34.467 1.00 91.38 104 LEU A N 1
ATOM 736 C CA . LEU A 1 104 ? 36.236 6.797 -35.600 1.00 91.38 104 LEU A CA 1
ATOM 737 C C . LEU A 1 104 ? 35.844 8.277 -35.767 1.00 91.38 104 LEU A C 1
ATOM 739 O O . LEU A 1 104 ? 36.719 9.128 -35.906 1.00 91.38 104 LEU A O 1
ATOM 743 N N . LEU A 1 105 ? 34.549 8.597 -35.691 1.00 91.31 105 LEU A N 1
ATOM 744 C CA . LEU A 1 105 ? 34.016 9.967 -35.720 1.00 91.31 105 LEU A CA 1
ATOM 745 C C . LEU A 1 105 ? 34.520 10.826 -34.548 1.00 91.31 105 LEU A C 1
ATOM 747 O O . LEU A 1 105 ? 34.747 12.022 -34.731 1.00 91.31 105 LEU A O 1
ATOM 751 N N . GLU A 1 106 ? 34.703 10.222 -33.371 1.00 92.44 106 GLU A N 1
ATOM 752 C CA . GLU A 1 106 ? 35.285 10.837 -32.172 1.00 92.44 106 GLU A CA 1
ATOM 753 C C . GLU A 1 106 ? 36.795 11.079 -32.335 1.00 92.44 106 GLU A C 1
ATOM 755 O O . GLU A 1 106 ? 37.271 12.185 -32.081 1.00 92.44 106 GLU A O 1
ATOM 760 N N . GLY A 1 107 ? 37.547 10.096 -32.845 1.00 90.44 107 GLY A N 1
ATOM 761 C CA . GLY A 1 107 ? 38.978 10.238 -33.148 1.00 90.44 107 GLY A CA 1
ATOM 762 C C . GLY A 1 107 ? 39.276 11.275 -34.240 1.00 90.44 107 GLY A C 1
ATOM 763 O O . GLY A 1 107 ? 40.271 11.994 -34.162 1.00 90.44 107 GLY A O 1
ATOM 764 N N . LEU A 1 108 ? 38.375 11.425 -35.216 1.00 91.38 108 LEU A N 1
ATOM 765 C CA . LEU A 1 108 ? 38.385 12.509 -36.209 1.00 91.38 108 LEU A CA 1
ATOM 766 C C . LEU A 1 108 ? 37.802 13.833 -35.662 1.00 91.38 108 LEU A C 1
ATOM 768 O O . LEU A 1 108 ? 37.643 14.799 -36.409 1.00 91.38 108 LEU A O 1
ATOM 772 N N . GLY A 1 109 ? 37.519 13.908 -34.355 1.00 90.06 109 GLY A N 1
ATOM 773 C CA . GLY A 1 109 ? 36.880 15.028 -33.659 1.00 90.06 109 GLY A CA 1
ATOM 774 C C . GLY A 1 109 ? 37.538 16.394 -33.857 1.00 90.06 109 GLY A C 1
ATOM 775 O O . GLY A 1 109 ? 36.841 17.407 -33.849 1.00 90.06 109 GLY A O 1
ATOM 776 N N . ALA A 1 110 ? 38.855 16.417 -34.077 1.00 89.56 110 ALA A N 1
ATOM 777 C CA . ALA A 1 110 ? 39.643 17.630 -34.306 1.00 89.56 110 ALA A CA 1
ATOM 778 C C . ALA A 1 110 ? 39.570 18.177 -35.749 1.00 89.56 110 ALA A C 1
ATOM 780 O O . ALA A 1 110 ? 40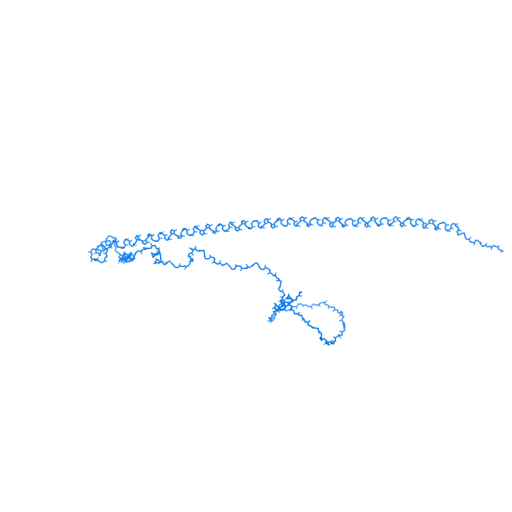.088 19.263 -36.009 1.00 89.56 110 ALA A O 1
ATOM 781 N N . MET A 1 111 ? 38.963 17.442 -36.686 1.00 89.25 111 MET A N 1
ATOM 782 C CA . MET A 1 111 ? 38.766 17.877 -38.073 1.00 89.25 111 MET A CA 1
ATOM 783 C C . MET A 1 111 ? 37.389 18.523 -38.253 1.00 89.25 111 MET A C 1
ATOM 785 O O . MET A 1 111 ? 36.433 18.173 -37.553 1.00 89.25 111 MET A O 1
ATOM 789 N N . ASP A 1 112 ? 37.263 19.427 -39.226 1.00 93.25 112 ASP A N 1
ATOM 790 C CA . ASP A 1 112 ? 35.955 19.942 -39.627 1.00 93.25 112 ASP A CA 1
ATOM 791 C C . ASP A 1 112 ? 35.062 18.820 -40.187 1.00 93.25 112 ASP A C 1
ATOM 793 O O . ASP A 1 112 ? 35.539 17.797 -40.687 1.00 93.25 112 ASP A O 1
ATOM 797 N N . GLU A 1 113 ? 33.748 19.023 -40.113 1.00 91.44 113 GLU A N 1
ATOM 798 C CA . GLU A 1 113 ? 32.766 18.003 -40.487 1.00 91.44 113 GLU A CA 1
ATOM 799 C C . GLU A 1 113 ? 32.845 17.608 -41.972 1.00 91.44 113 GLU A C 1
ATOM 801 O O . GLU A 1 113 ? 32.641 16.446 -42.318 1.00 91.44 113 GLU A O 1
ATOM 806 N N . SER A 1 114 ? 33.206 18.535 -42.869 1.00 91.94 114 SER A N 1
ATOM 807 C CA . SER A 1 114 ? 33.301 18.225 -44.300 1.00 91.94 114 SER A CA 1
ATOM 808 C C . SER A 1 114 ? 34.499 17.322 -44.601 1.00 91.94 114 SER A C 1
ATOM 810 O O . SER A 1 114 ? 34.354 16.324 -45.312 1.00 91.94 114 SER A O 1
ATOM 812 N N . THR A 1 115 ? 35.654 17.592 -43.986 1.00 92.00 115 THR A N 1
ATOM 813 C CA . THR A 1 115 ? 36.845 16.741 -44.106 1.00 92.00 115 THR A CA 1
ATOM 814 C C . THR A 1 115 ? 36.640 15.388 -43.420 1.00 92.00 115 THR A C 1
ATOM 816 O O . THR A 1 115 ? 37.042 14.364 -43.970 1.00 92.00 115 THR A O 1
ATOM 819 N N . ARG A 1 116 ? 35.944 15.349 -42.275 1.00 93.06 116 ARG A N 1
ATOM 820 C CA . ARG A 1 116 ? 35.573 14.112 -41.564 1.00 93.06 116 ARG A CA 1
ATOM 821 C C . ARG A 1 116 ? 34.699 13.191 -42.418 1.00 93.06 116 ARG A C 1
ATOM 823 O O . ARG A 1 116 ? 35.011 12.010 -42.570 1.00 93.06 116 ARG A O 1
ATOM 830 N N . LEU A 1 117 ? 33.648 13.735 -43.033 1.00 91.50 117 LEU A N 1
ATOM 831 C CA . LEU A 1 117 ? 32.764 12.984 -43.927 1.00 91.50 117 LEU A CA 1
ATOM 832 C C . LEU A 1 117 ? 33.471 12.553 -45.221 1.00 91.50 117 LEU A C 1
ATOM 834 O O . LEU A 1 117 ? 33.199 11.462 -45.723 1.00 91.50 117 LEU A O 1
ATOM 838 N N . MET A 1 118 ? 34.401 13.356 -45.754 1.00 92.06 118 MET A N 1
ATOM 839 C CA . MET A 1 118 ? 35.240 12.930 -46.883 1.00 92.06 118 MET A CA 1
ATOM 840 C C . MET A 1 118 ? 36.212 11.808 -46.502 1.00 92.06 118 MET A C 1
ATOM 842 O O . MET A 1 118 ? 36.361 10.874 -47.283 1.00 92.06 118 MET A O 1
ATOM 846 N N . ALA A 1 119 ? 36.822 11.846 -45.314 1.00 90.69 119 ALA A N 1
ATOM 847 C CA . ALA A 1 119 ? 37.704 10.780 -44.837 1.00 90.69 119 ALA A CA 1
ATOM 848 C C . ALA A 1 119 ? 36.959 9.442 -44.695 1.00 90.69 119 ALA A C 1
ATOM 850 O O . ALA A 1 119 ? 37.439 8.421 -45.178 1.00 90.69 119 ALA A O 1
ATOM 851 N N . ILE A 1 120 ? 35.750 9.450 -44.121 1.00 90.62 120 ILE A N 1
ATOM 852 C CA . ILE A 1 120 ? 34.927 8.238 -43.976 1.00 90.62 120 ILE A CA 1
ATOM 853 C C . ILE A 1 120 ? 34.499 7.687 -45.343 1.00 90.62 120 ILE A C 1
ATOM 855 O O . ILE A 1 120 ? 34.616 6.487 -45.570 1.00 90.62 120 ILE A O 1
ATOM 859 N N . ARG A 1 121 ? 34.090 8.545 -46.289 1.00 90.38 121 ARG A N 1
ATOM 860 C CA . ARG A 1 121 ? 33.783 8.127 -47.673 1.00 90.38 121 ARG A CA 1
ATOM 861 C C . ARG A 1 121 ? 35.007 7.595 -48.420 1.00 90.38 121 ARG A C 1
ATOM 863 O O . ARG A 1 121 ? 34.870 6.699 -49.241 1.00 90.38 121 ARG A O 1
ATOM 870 N N . ALA A 1 122 ? 36.196 8.129 -48.148 1.00 91.50 122 ALA A N 1
ATOM 871 C CA . ALA A 1 122 ? 37.439 7.620 -48.719 1.00 91.50 122 ALA A CA 1
ATOM 872 C C . ALA A 1 122 ? 37.843 6.257 -48.129 1.00 91.50 122 ALA A C 1
ATOM 874 O O . ALA A 1 122 ? 38.494 5.485 -48.822 1.00 91.50 122 ALA A O 1
ATOM 875 N N . MET A 1 123 ? 37.449 5.950 -46.887 1.00 88.88 123 MET A N 1
ATOM 876 C CA . MET A 1 123 ? 37.624 4.623 -46.285 1.00 88.88 123 MET A CA 1
ATOM 877 C C . MET A 1 123 ? 36.611 3.612 -46.843 1.00 88.88 123 MET A C 1
ATOM 879 O O . MET A 1 123 ? 37.025 2.558 -47.306 1.00 88.88 123 MET A O 1
ATOM 883 N N . ASP A 1 124 ? 35.321 3.962 -46.884 1.00 91.12 124 ASP A N 1
ATOM 884 C CA . ASP A 1 124 ? 34.234 3.175 -47.507 1.00 91.12 124 ASP A CA 1
ATOM 885 C C . ASP A 1 124 ? 34.519 2.853 -48.992 1.00 91.12 124 ASP A C 1
ATOM 887 O O . ASP A 1 124 ? 34.270 1.746 -49.452 1.00 91.12 124 ASP A O 1
ATOM 891 N N . ALA A 1 125 ? 35.143 3.775 -49.734 1.00 91.38 125 ALA A N 1
ATOM 892 C CA . ALA A 1 125 ? 35.556 3.551 -51.124 1.00 91.38 125 ALA A CA 1
ATOM 893 C C . ALA A 1 125 ? 36.908 2.820 -51.303 1.00 91.38 125 ALA A C 1
ATOM 895 O O . ALA A 1 125 ? 37.316 2.594 -52.444 1.00 91.38 125 ALA A O 1
ATOM 896 N N . ALA A 1 126 ? 37.628 2.494 -50.223 1.00 90.50 126 ALA A N 1
ATOM 897 C CA . ALA A 1 126 ? 38.959 1.868 -50.265 1.00 90.50 126 ALA A CA 1
ATOM 898 C C . ALA A 1 126 ? 39.057 0.534 -49.500 1.00 90.50 126 ALA A C 1
ATOM 900 O O . ALA A 1 126 ? 40.101 -0.119 -49.552 1.00 90.50 126 ALA A O 1
ATOM 901 N N . ASP A 1 127 ? 38.000 0.134 -48.792 1.00 88.62 127 ASP A N 1
ATOM 902 C CA . ASP A 1 127 ? 37.941 -1.058 -47.950 1.00 88.62 127 ASP A CA 1
ATOM 903 C C . ASP A 1 127 ? 36.738 -1.919 -48.358 1.00 88.62 127 ASP A C 1
ATOM 905 O O . ASP A 1 127 ? 35.602 -1.628 -48.006 1.00 88.62 127 ASP A O 1
ATOM 909 N N . GLU A 1 128 ? 36.983 -3.000 -49.101 1.00 84.75 128 GLU A N 1
ATOM 910 C CA . GLU A 1 128 ? 35.929 -3.906 -49.589 1.00 84.75 128 GLU A CA 1
ATOM 911 C C . GLU A 1 128 ? 35.312 -4.793 -48.479 1.00 84.75 128 GLU A C 1
ATOM 913 O O . GLU A 1 128 ? 34.462 -5.635 -48.771 1.00 84.75 128 GLU A O 1
ATOM 918 N N . SER A 1 129 ? 35.744 -4.661 -47.213 1.00 86.31 129 SER A N 1
ATOM 919 C CA . SER A 1 129 ? 35.304 -5.533 -46.108 1.00 86.31 129 SER A CA 1
ATOM 920 C C . SER A 1 129 ? 34.060 -5.057 -45.346 1.00 86.31 129 SER A C 1
ATOM 922 O O . SER A 1 129 ? 33.515 -5.821 -44.548 1.00 86.31 129 SER A O 1
ATOM 924 N N . TRP A 1 130 ? 33.601 -3.827 -45.586 1.00 90.50 130 TRP A N 1
ATOM 925 C CA . TRP A 1 130 ? 32.375 -3.236 -45.035 1.00 90.50 130 TRP A CA 1
ATOM 926 C C . TRP A 1 130 ? 31.906 -2.092 -45.941 1.00 90.50 130 TRP A C 1
ATOM 928 O O . TRP A 1 130 ? 32.645 -1.634 -46.808 1.00 90.50 130 TRP A O 1
ATOM 938 N N . THR A 1 131 ? 30.702 -1.578 -45.715 1.00 92.69 131 THR A N 1
ATOM 939 C CA . THR A 1 131 ? 30.271 -0.288 -46.268 1.00 92.69 131 THR A CA 1
ATOM 940 C C . THR A 1 131 ? 29.579 0.553 -45.202 1.00 92.69 131 THR A C 1
ATOM 942 O O . THR A 1 131 ? 29.067 0.036 -44.211 1.00 92.69 131 THR A O 1
ATOM 945 N N . ILE A 1 132 ? 29.505 1.868 -45.407 1.00 91.81 132 ILE A N 1
ATOM 946 C CA . ILE A 1 132 ? 28.810 2.825 -44.538 1.00 91.81 132 ILE A CA 1
ATOM 947 C C . ILE A 1 132 ? 27.340 2.459 -44.251 1.00 91.81 132 ILE A C 1
ATOM 949 O O . ILE A 1 132 ? 26.792 2.902 -43.243 1.00 91.81 132 ILE A O 1
ATOM 953 N N . ALA A 1 133 ? 26.703 1.621 -45.077 1.00 91.44 133 ALA A N 1
ATOM 954 C CA . ALA A 1 133 ? 25.369 1.090 -44.795 1.00 91.44 133 ALA A CA 1
ATOM 955 C C . ALA A 1 133 ? 25.329 0.124 -43.589 1.00 91.44 133 ALA A C 1
ATOM 957 O O . ALA A 1 133 ? 24.320 0.102 -42.884 1.00 91.44 133 ALA A O 1
ATOM 958 N N . ASP A 1 134 ? 26.406 -0.615 -43.302 1.00 91.62 134 ASP A N 1
ATOM 959 C CA . ASP A 1 134 ? 26.464 -1.615 -42.222 1.00 91.62 134 ASP A CA 1
ATOM 960 C C . ASP A 1 134 ? 26.364 -0.999 -40.807 1.00 91.62 134 ASP A C 1
ATOM 962 O O . ASP A 1 134 ? 25.482 -1.412 -40.045 1.00 91.62 134 ASP A O 1
ATOM 966 N N . PRO A 1 135 ? 27.168 0.023 -40.424 1.00 93.19 135 PRO A N 1
ATOM 967 C CA . PRO A 1 135 ? 27.011 0.696 -39.134 1.00 93.19 135 PRO A CA 1
ATOM 968 C C . PRO A 1 135 ? 25.733 1.534 -39.054 1.00 93.19 135 PRO A C 1
ATOM 970 O O . PRO A 1 135 ? 25.243 1.780 -37.954 1.00 93.19 135 PRO A O 1
ATOM 973 N N . LEU A 1 136 ? 25.176 1.980 -40.188 1.00 93.44 136 LEU A N 1
ATOM 974 C CA . LEU A 1 136 ? 23.891 2.681 -40.201 1.00 93.44 136 LEU A CA 1
ATOM 975 C C . LEU A 1 136 ? 22.733 1.717 -39.921 1.00 93.44 136 LEU A C 1
ATOM 977 O O . LEU A 1 136 ? 21.894 2.032 -39.084 1.00 93.44 136 LEU A O 1
ATOM 981 N N . ALA A 1 137 ? 22.711 0.535 -40.544 1.00 93.62 137 ALA A N 1
ATOM 982 C CA . ALA A 1 137 ? 21.712 -0.501 -40.276 1.00 93.62 137 ALA A CA 1
ATOM 983 C C . ALA A 1 137 ? 21.801 -1.040 -38.835 1.00 93.62 137 ALA A C 1
ATOM 985 O O . ALA A 1 137 ? 20.772 -1.224 -38.183 1.00 93.62 137 ALA A O 1
ATOM 986 N N . ASP A 1 138 ? 23.021 -1.226 -38.323 1.00 94.94 138 ASP A N 1
ATOM 987 C CA . ASP A 1 138 ? 23.297 -1.600 -36.930 1.00 94.94 138 ASP A CA 1
ATOM 988 C C . ASP A 1 138 ? 22.801 -0.536 -35.935 1.00 94.94 138 ASP A C 1
ATOM 990 O O . ASP A 1 138 ? 22.069 -0.858 -34.997 1.00 94.94 138 ASP A O 1
ATOM 994 N N . ALA A 1 139 ? 23.112 0.744 -36.173 1.00 94.81 139 ALA A N 1
ATOM 995 C CA . ALA A 1 139 ? 22.608 1.850 -35.359 1.00 94.81 139 ALA A CA 1
ATOM 996 C C . ALA A 1 139 ? 21.072 1.899 -35.363 1.00 94.81 139 ALA A C 1
ATOM 998 O O . ALA A 1 139 ? 20.452 2.017 -34.307 1.00 94.81 139 ALA A O 1
ATOM 999 N N . ASP A 1 140 ? 20.451 1.749 -36.534 1.00 95.19 140 ASP A N 1
ATOM 1000 C CA . ASP A 1 140 ? 18.997 1.732 -36.693 1.00 95.19 140 ASP A CA 1
ATOM 1001 C C . ASP A 1 140 ? 18.344 0.567 -35.928 1.00 95.19 140 ASP A C 1
ATOM 1003 O O . ASP A 1 140 ? 17.267 0.734 -35.350 1.00 95.19 140 ASP A O 1
ATOM 1007 N N . ALA A 1 141 ? 18.973 -0.613 -35.913 1.00 94.75 141 ALA A N 1
ATOM 1008 C CA . ALA A 1 141 ? 18.505 -1.778 -35.162 1.00 94.75 141 ALA A CA 1
ATOM 1009 C C . ALA A 1 141 ? 18.646 -1.569 -33.644 1.00 94.75 141 ALA A C 1
ATOM 1011 O O . ALA A 1 141 ? 17.686 -1.775 -32.897 1.00 94.75 141 ALA A O 1
ATOM 1012 N N . LYS A 1 142 ? 19.803 -1.077 -33.188 1.00 94.44 142 LYS A N 1
ATOM 1013 C CA . LYS A 1 142 ? 20.088 -0.798 -31.771 1.00 94.44 142 LYS A CA 1
ATOM 1014 C C . LYS A 1 142 ? 19.207 0.315 -31.202 1.00 94.44 142 LYS A C 1
ATOM 1016 O O . LYS A 1 142 ? 18.693 0.176 -30.094 1.00 94.44 142 LYS A O 1
ATOM 1021 N N . VAL A 1 143 ? 18.939 1.377 -31.966 1.00 96.06 143 VAL A N 1
ATOM 1022 C CA . VAL A 1 143 ? 17.995 2.440 -31.573 1.00 96.06 143 VAL A CA 1
ATOM 1023 C C . VAL A 1 143 ? 16.571 1.893 -31.429 1.00 96.06 143 VAL A C 1
ATOM 1025 O O . VAL A 1 143 ? 15.899 2.215 -30.449 1.00 96.06 143 VAL A O 1
ATOM 1028 N N . LYS A 1 144 ? 16.116 1.019 -32.340 1.00 94.81 144 LYS A N 1
ATOM 1029 C CA . LYS A 1 144 ? 14.801 0.354 -32.231 1.00 94.81 144 LYS A CA 1
ATOM 1030 C C . LYS A 1 144 ? 14.728 -0.554 -30.998 1.00 94.81 144 LYS A C 1
ATOM 1032 O O . LYS A 1 144 ? 13.741 -0.487 -30.269 1.00 94.81 144 LYS A O 1
ATOM 1037 N N . ALA A 1 145 ? 15.780 -1.325 -30.717 1.00 93.81 145 ALA A N 1
ATOM 1038 C CA . ALA A 1 145 ? 15.877 -2.170 -29.526 1.00 93.81 145 ALA A CA 1
ATOM 1039 C C . ALA A 1 145 ? 15.821 -1.360 -28.217 1.00 93.81 145 ALA A C 1
ATOM 1041 O O . ALA A 1 145 ? 15.040 -1.680 -27.320 1.00 93.81 145 ALA A O 1
ATOM 1042 N N . LEU A 1 146 ? 16.589 -0.269 -28.122 1.00 94.75 146 LEU A N 1
ATOM 1043 C CA . LEU A 1 146 ? 16.585 0.621 -26.956 1.00 94.75 146 LEU A CA 1
ATOM 1044 C C . LEU A 1 146 ? 15.232 1.318 -26.765 1.00 94.75 146 LEU A C 1
ATOM 1046 O O . LEU A 1 146 ? 14.756 1.415 -25.635 1.00 94.75 146 LEU A O 1
ATOM 1050 N N . ALA A 1 147 ? 14.582 1.755 -27.848 1.00 94.38 147 ALA A N 1
ATOM 1051 C CA . ALA A 1 147 ? 13.246 2.348 -27.791 1.00 94.38 147 ALA A CA 1
ATOM 1052 C C . ALA A 1 147 ? 12.177 1.334 -27.338 1.00 94.38 147 ALA A C 1
ATOM 1054 O O . ALA A 1 147 ? 11.337 1.662 -26.499 1.00 94.38 147 ALA A O 1
ATOM 1055 N N . ALA A 1 148 ? 12.234 0.094 -27.835 1.00 93.25 148 ALA A N 1
ATOM 1056 C CA . ALA A 1 148 ? 11.338 -0.982 -27.418 1.00 93.25 148 ALA A CA 1
ATOM 1057 C C . ALA A 1 148 ? 11.528 -1.339 -25.933 1.00 93.25 148 ALA A C 1
ATOM 1059 O O . ALA A 1 148 ? 10.548 -1.424 -25.193 1.00 93.25 148 ALA A O 1
ATOM 1060 N N . HIS A 1 149 ? 12.776 -1.461 -25.470 1.00 93.44 149 HIS A N 1
ATOM 1061 C CA . HIS A 1 149 ? 13.094 -1.714 -24.063 1.00 93.44 149 HIS A CA 1
ATOM 1062 C C . HIS A 1 149 ? 12.675 -0.550 -23.145 1.00 93.44 149 HIS A C 1
ATOM 1064 O O . HIS A 1 149 ? 12.095 -0.775 -22.084 1.00 93.44 149 HIS A O 1
ATOM 1070 N N . ALA A 1 150 ? 12.877 0.704 -23.563 1.00 91.50 150 ALA A N 1
ATOM 1071 C CA . ALA A 1 150 ? 12.390 1.870 -22.824 1.00 91.50 150 ALA A CA 1
ATOM 1072 C C . ALA A 1 150 ? 10.852 1.883 -22.709 1.00 91.50 150 ALA A C 1
ATOM 1074 O O . ALA A 1 150 ? 10.323 2.166 -21.634 1.00 91.50 150 ALA A O 1
ATOM 1075 N N . GLY A 1 151 ? 10.136 1.516 -23.778 1.00 93.38 151 GLY A N 1
ATOM 1076 C CA . GLY A 1 151 ? 8.680 1.351 -23.756 1.00 93.38 151 GLY A CA 1
ATOM 1077 C C . GLY A 1 151 ? 8.214 0.223 -22.826 1.00 93.38 151 GLY A C 1
ATOM 1078 O O . GLY A 1 151 ? 7.250 0.402 -22.085 1.00 93.38 151 GLY A O 1
ATOM 1079 N N . GLN A 1 152 ? 8.928 -0.909 -22.801 1.00 92.62 152 GLN A N 1
ATOM 1080 C CA . GLN A 1 152 ? 8.670 -2.015 -21.868 1.00 92.62 152 GLN A CA 1
ATOM 1081 C C . GLN A 1 152 ? 8.851 -1.582 -20.403 1.00 92.62 152 GLN A C 1
ATOM 1083 O O . GLN A 1 152 ? 7.981 -1.857 -19.579 1.00 92.62 152 GLN A O 1
ATOM 1088 N N . LEU A 1 153 ? 9.927 -0.851 -20.084 1.00 92.06 153 LEU A N 1
ATOM 1089 C CA . LEU A 1 153 ? 10.159 -0.311 -18.738 1.00 92.06 153 LEU A CA 1
ATOM 1090 C C . LEU A 1 153 ? 9.077 0.695 -18.315 1.00 92.06 153 LEU A C 1
ATOM 1092 O O . LEU A 1 153 ? 8.621 0.656 -17.174 1.00 92.06 153 LEU A O 1
ATOM 1096 N N . GLN A 1 154 ? 8.636 1.573 -19.222 1.00 95.12 154 GLN A N 1
ATOM 1097 C CA . GLN A 1 154 ? 7.559 2.534 -18.949 1.00 95.12 154 GLN A CA 1
ATOM 1098 C C . GLN A 1 154 ? 6.208 1.839 -18.721 1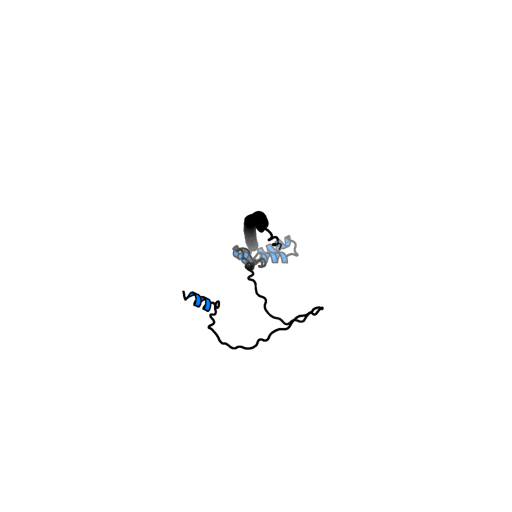.00 95.12 154 GLN A C 1
ATOM 1100 O O . GLN A 1 154 ? 5.484 2.208 -17.799 1.00 95.12 154 GLN A O 1
ATOM 1105 N N . ALA A 1 155 ? 5.885 0.810 -19.511 1.00 94.62 155 ALA A N 1
ATOM 1106 C CA . ALA A 1 155 ? 4.669 0.020 -19.328 1.00 94.62 155 ALA A CA 1
ATOM 1107 C C . ALA A 1 155 ? 4.678 -0.747 -17.993 1.00 94.62 155 ALA A C 1
ATOM 1109 O O . ALA A 1 155 ? 3.706 -0.675 -17.243 1.00 94.62 155 ALA A O 1
ATOM 1110 N N . GLY A 1 156 ? 5.791 -1.412 -17.660 1.00 93.81 156 GLY A N 1
ATOM 1111 C CA . GLY A 1 156 ? 5.945 -2.135 -16.394 1.00 93.81 156 GLY A CA 1
ATOM 1112 C C . GLY A 1 156 ? 5.918 -1.222 -15.163 1.00 93.81 156 GLY A C 1
ATOM 1113 O O . GLY A 1 156 ? 5.376 -1.608 -14.129 1.00 93.81 156 GLY A O 1
ATOM 1114 N N . LEU A 1 157 ? 6.436 0.009 -15.271 1.00 95.50 157 LEU A N 1
ATOM 1115 C CA . LEU A 1 157 ? 6.303 1.018 -14.217 1.00 95.50 157 LEU A CA 1
ATOM 1116 C C . LEU A 1 157 ? 4.841 1.451 -14.032 1.00 95.50 157 LEU A C 1
ATOM 1118 O O . LEU A 1 157 ? 4.363 1.470 -12.904 1.00 95.50 157 LEU A O 1
ATOM 1122 N N . ALA A 1 158 ? 4.115 1.737 -15.116 1.00 96.06 158 ALA A N 1
ATOM 1123 C CA . ALA A 1 158 ? 2.707 2.132 -15.038 1.00 96.06 158 ALA A CA 1
ATOM 1124 C C . ALA A 1 158 ? 1.804 1.015 -14.470 1.00 96.06 158 ALA A C 1
ATOM 1126 O O . ALA A 1 158 ? 0.878 1.294 -13.708 1.00 96.06 158 ALA A O 1
ATOM 1127 N N . GLU A 1 159 ? 2.085 -0.253 -14.793 1.00 96.06 159 GLU A N 1
ATOM 1128 C CA . GLU A 1 159 ? 1.397 -1.411 -14.204 1.00 96.06 159 GLU A CA 1
ATOM 1129 C C . GLU A 1 159 ? 1.707 -1.554 -12.703 1.00 96.06 159 GLU A C 1
ATOM 1131 O O . GLU A 1 159 ? 0.788 -1.713 -11.895 1.00 96.06 159 GLU A O 1
ATOM 1136 N N . LEU A 1 160 ? 2.980 -1.413 -12.310 1.00 96.12 160 LEU A N 1
ATOM 1137 C CA . LEU A 1 160 ? 3.414 -1.415 -10.909 1.00 96.12 160 LEU A CA 1
ATOM 1138 C C . LEU A 1 160 ? 2.762 -0.283 -10.098 1.00 96.12 160 LEU A C 1
ATOM 1140 O O . LEU A 1 160 ? 2.336 -0.510 -8.964 1.00 96.12 160 LEU A O 1
ATOM 1144 N N . GLU A 1 161 ? 2.690 0.927 -10.653 1.00 97.69 161 GLU A N 1
ATOM 1145 C CA . GLU A 1 161 ? 2.053 2.086 -10.020 1.00 97.69 161 GLU A CA 1
ATOM 1146 C C . GLU A 1 161 ? 0.548 1.853 -9.823 1.00 97.69 161 GLU A C 1
ATOM 1148 O O . GLU A 1 161 ? 0.035 2.085 -8.726 1.00 97.69 161 GLU A O 1
ATOM 1153 N N . ALA A 1 162 ? -0.147 1.314 -10.831 1.00 97.25 162 ALA A N 1
ATOM 1154 C CA . ALA A 1 162 ? -1.574 1.002 -10.752 1.00 97.25 162 ALA A CA 1
ATOM 1155 C C . ALA A 1 162 ? -1.893 -0.101 -9.721 1.00 97.25 162 ALA A C 1
ATOM 1157 O O . ALA A 1 162 ? -2.792 0.068 -8.895 1.00 97.25 162 ALA A O 1
ATOM 1158 N N . ASP A 1 163 ? -1.139 -1.205 -9.716 1.00 97.56 163 ASP A N 1
ATOM 1159 C CA . ASP A 1 163 ? -1.271 -2.286 -8.726 1.00 97.56 163 ASP A CA 1
ATOM 1160 C C . ASP A 1 163 ? -0.927 -1.798 -7.306 1.00 97.56 163 ASP A C 1
ATOM 1162 O O . ASP A 1 163 ? -1.646 -2.092 -6.347 1.00 97.56 163 ASP A O 1
ATOM 1166 N N . THR A 1 164 ? 0.114 -0.974 -7.157 1.00 97.19 164 THR A N 1
ATOM 1167 C CA . THR A 1 164 ? 0.476 -0.370 -5.865 1.00 97.19 164 THR A CA 1
ATOM 1168 C C . THR A 1 164 ? -0.633 0.548 -5.348 1.00 97.19 164 THR A C 1
ATOM 1170 O O . THR A 1 164 ? -1.025 0.430 -4.184 1.00 97.19 164 THR A O 1
ATOM 1173 N N . GLN A 1 165 ? -1.191 1.413 -6.199 1.00 98.38 165 GLN A N 1
ATOM 1174 C CA . GLN A 1 165 ? -2.294 2.304 -5.835 1.00 98.38 165 GLN A CA 1
ATOM 1175 C C . GLN A 1 165 ? -3.550 1.513 -5.436 1.00 98.38 165 GLN A C 1
ATOM 1177 O O . GLN A 1 165 ? -4.111 1.753 -4.365 1.00 98.38 165 GLN A O 1
ATOM 1182 N N . ALA A 1 166 ? -3.937 0.498 -6.216 1.00 98.31 166 ALA A N 1
ATOM 1183 C CA . ALA A 1 166 ? -5.076 -0.364 -5.897 1.00 98.31 166 ALA A CA 1
ATOM 1184 C C . ALA A 1 166 ? -4.893 -1.107 -4.557 1.00 98.31 166 ALA A C 1
ATOM 1186 O O . ALA A 1 166 ? -5.841 -1.246 -3.779 1.00 98.31 166 ALA A O 1
ATOM 1187 N N . ARG A 1 167 ? -3.667 -1.545 -4.231 1.00 98.38 167 ARG A N 1
ATOM 1188 C CA . ARG A 1 167 ? -3.340 -2.160 -2.930 1.00 98.38 167 ARG A CA 1
ATOM 1189 C C . ARG A 1 167 ? -3.434 -1.173 -1.766 1.00 98.38 167 ARG A C 1
ATOM 1191 O O . ARG A 1 167 ? -3.879 -1.576 -0.688 1.00 98.38 167 ARG A O 1
ATOM 1198 N N . LEU A 1 168 ? -3.030 0.084 -1.963 1.00 98.62 168 LEU A N 1
ATOM 1199 C CA . LEU A 1 168 ? -3.142 1.149 -0.960 1.00 98.62 168 LEU A CA 1
ATOM 1200 C C . LEU A 1 168 ? -4.609 1.512 -0.693 1.00 98.62 168 LEU A C 1
ATOM 1202 O O . LEU A 1 168 ? -5.023 1.550 0.465 1.00 98.62 168 LEU A O 1
ATOM 1206 N N . GLU A 1 169 ? -5.418 1.681 -1.738 1.00 98.62 169 GLU A N 1
ATOM 1207 C CA . GLU A 1 169 ? -6.861 1.934 -1.621 1.00 98.62 169 GLU A CA 1
ATOM 1208 C C . GLU A 1 169 ? -7.582 0.766 -0.930 1.00 98.62 169 GLU A C 1
ATOM 1210 O O . GLU A 1 169 ? -8.319 0.963 0.040 1.00 98.62 169 GLU A O 1
ATOM 1215 N N . ALA A 1 170 ? -7.283 -0.473 -1.332 1.00 98.44 170 ALA A N 1
ATOM 1216 C CA . ALA A 1 170 ? -7.814 -1.667 -0.681 1.00 98.44 170 ALA A CA 1
ATOM 1217 C C . ALA A 1 170 ? -7.337 -1.823 0.776 1.00 98.44 170 ALA A C 1
ATOM 1219 O O . ALA A 1 170 ? -8.004 -2.490 1.568 1.00 98.44 170 ALA A O 1
ATOM 1220 N N . ALA A 1 171 ? -6.186 -1.264 1.166 1.00 98.38 171 ALA A N 1
ATOM 1221 C CA . ALA A 1 171 ? -5.745 -1.215 2.562 1.00 98.38 171 ALA A CA 1
ATOM 1222 C C . ALA A 1 171 ? -6.501 -0.145 3.366 1.00 98.38 171 ALA A C 1
ATOM 1224 O O . ALA A 1 171 ? -6.981 -0.448 4.460 1.00 98.38 171 ALA A O 1
ATOM 1225 N N . ALA A 1 172 ? -6.675 1.055 2.806 1.00 98.50 172 ALA A N 1
ATOM 1226 C CA . ALA A 1 172 ? -7.421 2.144 3.431 1.00 98.50 172 ALA A CA 1
ATOM 1227 C C . ALA A 1 172 ? -8.891 1.764 3.689 1.00 98.50 172 ALA A C 1
ATOM 1229 O O . ALA A 1 172 ? -9.373 1.926 4.809 1.00 98.50 172 ALA A O 1
ATOM 1230 N N . ALA A 1 173 ? -9.570 1.162 2.706 1.00 98.62 173 ALA A N 1
ATOM 1231 C CA . ALA A 1 173 ? -10.959 0.715 2.847 1.00 98.62 173 ALA A CA 1
ATOM 1232 C C . ALA A 1 173 ? -11.136 -0.318 3.979 1.00 98.62 173 ALA A C 1
ATOM 1234 O O . ALA A 1 173 ? -12.020 -0.176 4.824 1.00 98.62 173 ALA A O 1
ATOM 1235 N N . ARG A 1 174 ? -10.244 -1.319 4.064 1.00 98.69 174 ARG A N 1
ATOM 1236 C CA . ARG A 1 174 ? -10.241 -2.310 5.160 1.00 98.69 174 ARG A CA 1
ATOM 1237 C C . ARG A 1 174 ? -9.956 -1.677 6.524 1.00 98.69 174 ARG A C 1
ATOM 1239 O O . ARG A 1 174 ? -10.501 -2.126 7.531 1.00 98.69 174 ARG A O 1
ATOM 1246 N N . GLN A 1 175 ? -9.106 -0.650 6.579 1.00 98.62 175 GLN A N 1
ATOM 1247 C CA . GLN A 1 175 ? -8.842 0.091 7.812 1.00 98.62 175 GLN A CA 1
ATOM 1248 C C . GLN A 1 175 ? -10.077 0.886 8.264 1.00 98.62 175 GLN A C 1
ATOM 1250 O O . GLN A 1 175 ? -10.396 0.877 9.453 1.00 98.62 175 GLN A O 1
ATOM 1255 N N . GLU A 1 176 ? -10.791 1.535 7.343 1.00 98.75 176 GLU A N 1
ATOM 1256 C CA . GLU A 1 176 ? -12.026 2.262 7.654 1.00 98.75 176 GLU A CA 1
ATOM 1257 C C . GLU A 1 176 ? -13.145 1.319 8.124 1.00 98.75 176 GLU A C 1
ATOM 1259 O O . GLU A 1 176 ? -13.752 1.570 9.167 1.00 98.75 176 GLU A O 1
ATOM 1264 N N . GLU A 1 177 ? -13.355 0.188 7.441 1.00 98.75 177 GLU A N 1
ATOM 1265 C CA . GLU A 1 177 ? -14.317 -0.851 7.840 1.00 98.75 177 GLU A CA 1
ATOM 1266 C C . GLU A 1 177 ? -14.015 -1.407 9.245 1.00 98.75 177 GLU A C 1
ATOM 1268 O O . GLU A 1 177 ? -14.912 -1.515 10.092 1.00 98.75 177 GLU A O 1
ATOM 1273 N N . ALA A 1 178 ? -12.743 -1.705 9.532 1.00 98.69 178 ALA A N 1
ATOM 1274 C CA . ALA A 1 178 ? -12.312 -2.176 10.845 1.00 98.69 178 ALA A CA 1
ATOM 1275 C C . ALA A 1 178 ? -12.545 -1.118 11.939 1.00 98.69 178 ALA A C 1
ATOM 1277 O O . ALA A 1 178 ? -13.089 -1.435 12.997 1.00 98.69 178 ALA A O 1
ATOM 1278 N N . VAL A 1 179 ? -12.201 0.150 11.686 1.00 98.81 179 VAL A N 1
ATOM 1279 C CA . VAL A 1 179 ? -12.429 1.257 12.634 1.00 98.81 179 VAL A CA 1
ATOM 1280 C C . VAL A 1 179 ? -13.924 1.515 12.852 1.00 98.81 179 VAL A C 1
ATOM 1282 O O . VAL A 1 179 ? -14.338 1.743 13.990 1.00 98.81 179 VAL A O 1
ATOM 1285 N N . GLY A 1 180 ? -14.751 1.440 11.807 1.00 98.81 180 GLY A N 1
ATOM 1286 C CA . GLY A 1 180 ? -16.210 1.528 11.914 1.00 98.81 180 GLY A CA 1
ATOM 1287 C C . GLY A 1 180 ? -16.799 0.396 12.760 1.00 98.81 180 GLY A C 1
ATOM 1288 O O . GLY A 1 180 ? -17.603 0.644 13.660 1.00 98.81 180 GLY A O 1
ATOM 1289 N N . THR A 1 181 ? -16.328 -0.833 12.541 1.00 98.81 181 THR A N 1
ATOM 1290 C CA . THR A 1 181 ? -16.728 -2.019 13.314 1.00 98.81 181 THR A CA 1
ATOM 1291 C C . THR A 1 181 ? -16.345 -1.893 14.790 1.00 98.81 181 THR A C 1
ATOM 1293 O O . THR A 1 181 ? -17.186 -2.117 15.660 1.00 98.81 181 THR A O 1
ATOM 1296 N N . ILE A 1 182 ? -15.113 -1.463 15.086 1.00 98.69 182 ILE A N 1
ATOM 1297 C CA . ILE A 1 182 ? -14.629 -1.235 16.457 1.00 98.69 182 ILE A CA 1
ATOM 1298 C C . ILE A 1 182 ? -15.451 -0.140 17.153 1.00 98.69 182 ILE A C 1
ATOM 1300 O O . ILE A 1 182 ? -15.895 -0.335 18.283 1.00 98.69 182 ILE A O 1
ATOM 1304 N N . ARG A 1 183 ? -15.724 0.988 16.481 1.00 98.81 183 ARG A N 1
ATOM 1305 C CA . ARG A 1 183 ? -16.573 2.067 17.027 1.00 98.81 183 ARG A CA 1
ATOM 1306 C C . ARG A 1 183 ? -17.981 1.580 17.365 1.00 98.81 183 ARG A C 1
ATOM 1308 O O . ARG A 1 183 ? -18.506 1.948 18.413 1.00 98.81 183 ARG A O 1
ATOM 1315 N N . LYS A 1 184 ? -18.576 0.732 16.518 1.00 98.81 184 LYS A N 1
ATOM 1316 C CA . LYS A 1 184 ? -19.879 0.123 16.807 1.00 98.81 184 LYS A CA 1
ATOM 1317 C C . LYS A 1 184 ? -19.814 -0.791 18.035 1.00 98.81 184 LYS A C 1
ATOM 1319 O O . LYS A 1 184 ? -20.645 -0.651 18.922 1.00 98.81 184 LYS A O 1
ATOM 1324 N N . GLN A 1 185 ? -18.817 -1.674 18.114 1.00 98.81 185 GLN A N 1
ATOM 1325 C CA . GLN A 1 185 ? -18.637 -2.572 19.263 1.00 98.81 185 GLN A CA 1
ATOM 1326 C C . GLN A 1 185 ? -18.454 -1.804 20.581 1.00 98.81 185 GLN A C 1
ATOM 1328 O O . GLN A 1 185 ? -19.009 -2.212 21.598 1.00 98.81 185 GLN A O 1
ATOM 1333 N N . ILE A 1 186 ? -17.733 -0.677 20.559 1.00 98.50 186 ILE A N 1
ATOM 1334 C CA . ILE A 1 186 ? -17.601 0.222 21.715 1.00 98.50 186 ILE A CA 1
ATOM 1335 C C . ILE A 1 186 ? -18.975 0.769 22.125 1.00 98.50 186 ILE A C 1
ATOM 1337 O O . ILE A 1 186 ? -19.363 0.585 23.274 1.00 98.50 186 ILE A O 1
ATOM 1341 N N . ALA A 1 187 ? -19.747 1.343 21.196 1.00 98.81 187 ALA A N 1
ATOM 1342 C CA . ALA A 1 187 ? -21.077 1.883 21.496 1.00 98.81 187 ALA A CA 1
ATOM 1343 C C . ALA A 1 187 ? -22.066 0.809 22.006 1.00 98.81 187 ALA A C 1
ATOM 1345 O O . ALA A 1 187 ? -22.818 1.054 22.951 1.00 98.81 187 ALA A O 1
ATOM 1346 N N . ASP A 1 188 ? -22.034 -0.399 21.430 1.00 98.75 188 ASP A N 1
ATOM 1347 C CA . ASP A 1 188 ? -22.836 -1.542 21.885 1.00 98.75 188 ASP A CA 1
ATOM 1348 C C . ASP A 1 188 ? -22.445 -1.956 23.328 1.00 98.75 188 ASP A C 1
ATOM 1350 O O . ASP A 1 188 ? -23.315 -2.247 24.154 1.00 98.75 188 ASP A O 1
ATOM 1354 N N . MET A 1 189 ? -21.150 -1.929 23.678 1.00 98.81 189 MET A N 1
ATOM 1355 C CA . MET A 1 189 ? -20.670 -2.204 25.043 1.00 98.81 189 MET A CA 1
ATOM 1356 C C . MET A 1 189 ? -20.964 -1.073 26.040 1.00 98.81 189 MET A C 1
ATOM 1358 O O . MET A 1 189 ? -21.322 -1.354 27.186 1.00 98.81 189 MET A O 1
ATOM 1362 N N . GLU A 1 190 ? -20.867 0.190 25.628 1.00 98.75 190 GLU A N 1
ATOM 1363 C CA . GLU A 1 190 ? -21.234 1.356 26.441 1.00 98.75 190 GLU A CA 1
ATOM 1364 C C . GLU A 1 190 ? -22.733 1.345 26.782 1.00 98.75 190 GLU A C 1
ATOM 1366 O O . GLU A 1 190 ? -23.110 1.596 27.928 1.00 98.75 190 GLU A O 1
ATOM 1371 N N . ALA A 1 191 ? -23.590 0.956 25.832 1.00 98.69 191 ALA A N 1
ATOM 1372 C CA . ALA A 1 191 ? -25.023 0.778 26.064 1.00 98.69 191 ALA A CA 1
ATOM 1373 C C . ALA A 1 191 ? -25.329 -0.356 27.064 1.00 98.69 191 ALA A C 1
ATOM 1375 O O . ALA A 1 191 ? -26.216 -0.214 27.911 1.00 98.69 191 ALA A O 1
ATOM 1376 N N . LEU A 1 192 ? -24.582 -1.467 27.018 1.00 98.81 192 LEU A N 1
ATOM 1377 C CA . LEU A 1 192 ? -24.691 -2.547 28.008 1.00 98.81 192 LEU A CA 1
ATOM 1378 C C . LEU A 1 192 ? -24.234 -2.094 29.405 1.00 98.81 192 LEU A C 1
ATOM 1380 O O . LEU A 1 192 ? -24.914 -2.382 30.392 1.00 98.81 192 LEU A O 1
ATOM 1384 N N . LEU A 1 193 ? -23.139 -1.334 29.494 1.00 98.62 193 LEU A N 1
ATOM 1385 C CA . LEU A 1 193 ? -22.638 -0.757 30.746 1.00 98.62 193 LEU A CA 1
ATOM 1386 C C . LEU A 1 193 ? -23.654 0.217 31.360 1.00 98.62 193 LEU A C 1
ATOM 1388 O O . LEU A 1 193 ? -23.963 0.119 32.550 1.00 98.62 193 LEU A O 1
ATOM 1392 N N . ALA A 1 194 ? -24.223 1.119 30.556 1.00 98.44 194 ALA A N 1
ATOM 1393 C CA . ALA A 1 194 ? -25.273 2.043 30.985 1.00 98.44 194 ALA A CA 1
ATOM 1394 C C . ALA A 1 194 ? -26.530 1.306 31.490 1.00 98.44 194 ALA A C 1
ATOM 1396 O O . ALA A 1 194 ? -27.157 1.727 32.464 1.00 98.44 194 ALA A O 1
ATOM 1397 N N . ARG A 1 195 ? -26.882 0.169 30.872 1.00 98.69 195 ARG A N 1
ATOM 1398 C CA . ARG A 1 195 ? -28.021 -0.655 31.293 1.00 98.69 195 ARG A CA 1
ATOM 1399 C C . ARG A 1 195 ? -27.785 -1.348 32.634 1.00 98.69 195 ARG A C 1
ATOM 1401 O O . ARG A 1 195 ? -28.642 -1.257 33.511 1.00 98.69 195 ARG A O 1
ATOM 1408 N N . GLU A 1 196 ? -26.654 -2.029 32.811 1.00 98.56 196 GLU A N 1
ATOM 1409 C CA . GLU A 1 196 ? -26.383 -2.757 34.060 1.00 98.56 196 GLU A CA 1
ATOM 1410 C C . GLU A 1 196 ? -26.074 -1.808 35.232 1.00 98.56 196 GLU A C 1
ATOM 1412 O O . GLU A 1 196 ? -26.458 -2.098 36.364 1.00 98.56 196 GLU A O 1
ATOM 1417 N N . THR A 1 197 ? -25.491 -0.627 34.988 1.00 98.50 197 THR A N 1
ATOM 1418 C CA . THR A 1 197 ? -25.352 0.405 36.036 1.00 98.50 197 THR A CA 1
ATOM 1419 C C . THR A 1 197 ? -26.706 0.976 36.468 1.00 98.50 197 THR A C 1
ATOM 1421 O O . THR A 1 197 ? -26.971 1.057 37.670 1.00 98.50 197 THR A O 1
ATOM 1424 N N . ALA A 1 198 ? -27.607 1.292 35.528 1.00 98.44 198 ALA A N 1
ATOM 1425 C CA . ALA A 1 198 ? -28.972 1.718 35.851 1.00 98.44 198 ALA A CA 1
ATOM 1426 C C . ALA A 1 198 ? -29.753 0.629 36.611 1.00 98.44 198 ALA A C 1
ATOM 1428 O O . ALA A 1 198 ? -30.448 0.919 37.588 1.00 98.44 198 ALA A O 1
ATOM 1429 N N . ARG A 1 199 ? -29.584 -0.637 36.214 1.00 98.69 199 ARG A N 1
ATOM 1430 C CA . ARG A 1 199 ? -30.166 -1.795 36.898 1.00 98.69 199 ARG A CA 1
ATOM 1431 C C . ARG A 1 199 ? -29.644 -1.945 38.329 1.00 98.69 199 ARG A C 1
ATOM 1433 O O . ARG A 1 199 ? -30.449 -2.059 39.247 1.00 98.69 199 ARG A O 1
ATOM 1440 N N . GLY A 1 200 ? -28.327 -1.903 38.536 1.00 98.62 200 GLY A N 1
ATOM 1441 C CA . GLY A 1 200 ? -27.721 -1.991 39.869 1.00 98.62 200 GLY A CA 1
ATOM 1442 C C . GLY A 1 200 ? -28.170 -0.855 40.794 1.00 98.62 200 GLY A C 1
ATOM 1443 O O . GLY A 1 200 ? -28.445 -1.088 41.973 1.00 98.62 200 GLY A O 1
ATOM 1444 N N . ALA A 1 201 ? -28.342 0.357 40.255 1.00 98.56 201 ALA A N 1
ATOM 1445 C CA . ALA A 1 201 ? -28.928 1.478 40.987 1.00 98.56 201 ALA A CA 1
ATOM 1446 C C . ALA A 1 201 ? -30.400 1.222 41.370 1.00 98.56 201 ALA A C 1
ATOM 1448 O O . ALA A 1 201 ? -30.784 1.475 42.513 1.00 98.56 201 ALA A O 1
ATOM 1449 N N . GLN A 1 202 ? -31.212 0.667 40.462 1.00 98.56 202 GLN A N 1
ATOM 1450 C CA . GLN A 1 202 ? -32.607 0.308 40.739 1.00 98.56 202 GLN A CA 1
ATOM 1451 C C . GLN A 1 202 ? -32.728 -0.813 41.786 1.00 98.56 202 GLN A C 1
ATOM 1453 O O . GLN A 1 202 ? -33.533 -0.699 42.711 1.00 98.56 202 GLN A O 1
ATOM 1458 N N . GLU A 1 203 ? -31.922 -1.874 41.680 1.00 98.69 203 GLU A N 1
ATOM 1459 C CA . GLU A 1 203 ? -31.892 -2.973 42.655 1.00 98.69 203 GLU A CA 1
ATOM 1460 C C . GLU A 1 203 ? -31.441 -2.467 44.040 1.00 98.69 203 GLU A C 1
ATOM 1462 O O . GLU A 1 203 ? -32.067 -2.795 45.050 1.00 98.69 203 GLU A O 1
ATOM 1467 N N . THR A 1 204 ? -30.442 -1.577 44.093 1.00 98.56 204 THR A N 1
ATOM 1468 C CA . THR A 1 204 ? -29.997 -0.914 45.333 1.00 98.56 204 THR A CA 1
ATOM 1469 C C . THR A 1 204 ? -31.103 -0.053 45.951 1.00 98.56 204 THR A C 1
ATOM 1471 O O . THR A 1 204 ? -31.380 -0.170 47.146 1.00 98.56 204 THR A O 1
ATOM 1474 N N . ALA A 1 205 ? -31.778 0.780 45.154 1.00 98.50 205 ALA A N 1
ATOM 1475 C CA . ALA A 1 205 ? -32.870 1.632 45.625 1.00 98.50 205 ALA A CA 1
ATOM 1476 C C . ALA A 1 205 ? -34.066 0.810 46.144 1.00 98.50 205 ALA A C 1
ATOM 1478 O O . ALA A 1 205 ? -34.643 1.143 47.179 1.00 98.50 205 ALA A O 1
ATOM 1479 N N . ALA A 1 206 ? -34.404 -0.301 45.480 1.00 98.62 206 ALA A N 1
ATOM 1480 C CA . ALA A 1 206 ? -35.455 -1.216 45.925 1.00 98.62 206 ALA A CA 1
ATOM 1481 C C . ALA A 1 206 ? -35.107 -1.901 47.261 1.00 98.62 206 ALA A C 1
ATOM 1483 O O . ALA A 1 206 ? -35.958 -1.987 48.150 1.00 98.62 206 ALA A O 1
ATOM 1484 N N . GLN A 1 207 ? -33.854 -2.337 47.442 1.00 98.56 207 GLN A N 1
ATOM 1485 C CA . GLN A 1 207 ? -33.379 -2.894 48.714 1.00 98.56 207 GLN A CA 1
ATOM 1486 C C . GLN A 1 207 ? -33.414 -1.852 49.842 1.00 98.56 207 GLN A C 1
ATOM 1488 O O . GLN A 1 207 ? -33.904 -2.149 50.932 1.00 98.56 207 GLN A O 1
ATOM 1493 N N . GLN A 1 208 ? -32.962 -0.621 49.579 1.00 98.62 208 GLN A N 1
ATOM 1494 C CA . GLN A 1 208 ? -33.006 0.482 50.546 1.00 98.62 208 GLN A CA 1
ATOM 1495 C C . GLN A 1 208 ? -34.444 0.840 50.949 1.00 98.62 208 GLN A C 1
ATOM 1497 O O . GLN A 1 208 ? -34.723 0.980 52.140 1.00 98.62 208 GLN A O 1
ATOM 1502 N N . ALA A 1 209 ? -35.371 0.924 49.989 1.00 98.62 209 ALA A N 1
ATOM 1503 C CA . ALA A 1 209 ? -36.784 1.193 50.254 1.00 98.62 209 ALA A CA 1
ATOM 1504 C C . ALA A 1 209 ? -37.449 0.074 51.077 1.00 98.62 209 ALA A C 1
ATOM 1506 O O . ALA A 1 209 ? -38.156 0.360 52.042 1.00 98.62 209 ALA A O 1
ATOM 1507 N N . SER A 1 210 ? -37.177 -1.194 50.749 1.00 98.56 210 SER A N 1
ATOM 1508 C CA . SER A 1 210 ? -37.667 -2.357 51.505 1.00 98.56 210 SER A CA 1
ATOM 1509 C C . SER A 1 210 ? -37.162 -2.352 52.956 1.00 98.56 210 SER A C 1
ATOM 1511 O O . SER A 1 210 ? -37.939 -2.488 53.903 1.00 98.56 210 SER A O 1
ATOM 1513 N N . LEU A 1 211 ? -35.864 -2.095 53.146 1.00 98.62 211 LEU A N 1
ATOM 1514 C CA . LEU A 1 211 ? -35.225 -1.998 54.459 1.00 98.62 211 LEU A CA 1
ATOM 1515 C C . LEU A 1 211 ? -35.756 -0.813 55.285 1.00 98.62 211 LEU A C 1
ATOM 1517 O O . LEU A 1 211 ? -35.929 -0.941 56.498 1.00 98.62 211 LEU A O 1
ATOM 1521 N N . GLN A 1 212 ? -36.057 0.322 54.650 1.00 98.56 212 GLN A N 1
ATOM 1522 C CA . GLN A 1 212 ? -36.680 1.470 55.312 1.00 98.56 212 GLN A CA 1
ATOM 1523 C C . GLN A 1 212 ? -38.135 1.178 55.718 1.00 98.56 212 GLN A C 1
ATOM 1525 O O . GLN A 1 212 ? -38.508 1.436 56.862 1.00 98.56 212 GLN A O 1
ATOM 1530 N N . ALA A 1 213 ? -38.934 0.562 54.842 1.00 98.62 213 ALA A N 1
ATOM 1531 C CA . ALA A 1 213 ? -40.305 0.162 55.163 1.00 98.62 213 ALA A CA 1
ATOM 1532 C C . ALA A 1 213 ? -40.355 -0.845 56.329 1.00 98.62 213 ALA A C 1
ATOM 1534 O O . ALA A 1 213 ? -41.162 -0.692 57.248 1.00 98.62 213 ALA A O 1
ATOM 1535 N N . ALA A 1 214 ? -39.443 -1.825 56.348 1.00 98.38 214 ALA A N 1
ATOM 1536 C CA . ALA A 1 214 ? -39.318 -2.786 57.443 1.00 98.38 214 ALA A CA 1
ATOM 1537 C C . ALA A 1 214 ? -38.947 -2.114 58.781 1.00 98.38 214 ALA A C 1
ATOM 1539 O O . ALA A 1 214 ? -39.517 -2.458 59.821 1.00 98.38 214 ALA A O 1
ATOM 1540 N N . ARG A 1 215 ? -38.047 -1.117 58.765 1.00 98.62 215 ARG A N 1
ATOM 1541 C CA . ARG A 1 215 ? -37.723 -0.301 59.951 1.00 98.62 215 ARG A CA 1
ATOM 1542 C C . ARG A 1 215 ? -38.952 0.437 60.466 1.00 98.62 215 ARG A C 1
ATOM 1544 O O . ARG A 1 215 ? -39.269 0.322 61.644 1.00 98.62 215 ARG A O 1
ATOM 1551 N N . GLU A 1 216 ? -39.670 1.140 59.594 1.00 98.56 216 GLU A N 1
ATOM 1552 C CA . GLU A 1 216 ? -40.856 1.906 59.988 1.00 98.56 216 GLU A CA 1
ATOM 1553 C C . GLU A 1 216 ? -41.978 1.025 60.541 1.00 98.56 216 GLU A C 1
ATOM 1555 O O . GLU A 1 216 ? -42.595 1.384 61.544 1.00 98.56 216 GLU A O 1
ATOM 1560 N N . GLN A 1 217 ? -42.225 -0.140 59.934 1.00 98.44 217 GLN A N 1
ATOM 1561 C CA . GLN A 1 217 ? -43.165 -1.122 60.471 1.00 98.44 217 GLN A CA 1
ATOM 1562 C C . GLN A 1 217 ? -42.731 -1.606 61.863 1.00 98.44 217 GLN A C 1
ATOM 1564 O O . GLN A 1 217 ? -43.555 -1.640 62.776 1.00 98.44 217 GLN A O 1
ATOM 1569 N N . THR A 1 218 ? -41.445 -1.922 62.043 1.00 98.38 218 THR A N 1
ATOM 1570 C CA . THR A 1 218 ? -40.893 -2.363 63.334 1.00 98.38 218 THR A CA 1
ATOM 1571 C C . THR A 1 218 ? -41.054 -1.282 64.408 1.00 98.38 218 THR A C 1
ATOM 1573 O O . THR A 1 218 ? -41.518 -1.577 65.506 1.00 98.38 218 THR A O 1
ATOM 1576 N N . THR A 1 219 ? -40.754 -0.015 64.098 1.00 98.56 219 THR A N 1
ATOM 1577 C CA . THR A 1 219 ? -40.938 1.110 65.030 1.00 98.56 219 THR A CA 1
ATOM 1578 C C . THR A 1 219 ? -42.401 1.283 65.448 1.00 98.56 219 THR A C 1
ATOM 1580 O O . THR A 1 219 ? -42.666 1.501 66.629 1.00 98.56 219 THR A O 1
ATOM 1583 N N . ARG A 1 220 ? -43.356 1.138 64.517 1.00 98.50 220 ARG A N 1
ATOM 1584 C CA . ARG A 1 220 ? -44.798 1.196 64.827 1.00 98.50 220 ARG A CA 1
ATOM 1585 C C . ARG A 1 220 ? -45.205 0.050 65.760 1.00 98.50 220 ARG A C 1
ATOM 1587 O O . ARG A 1 220 ? -45.742 0.311 66.831 1.00 98.50 220 ARG A O 1
ATOM 1594 N N . GLN A 1 221 ? -44.837 -1.188 65.419 1.00 98.38 221 GLN A N 1
ATOM 1595 C CA . GLN A 1 221 ? -45.133 -2.374 66.234 1.00 98.38 221 GLN A CA 1
ATOM 1596 C C . GLN A 1 221 ? -44.530 -2.295 67.647 1.00 98.38 221 GLN A C 1
ATOM 1598 O O . GLN A 1 221 ? -45.180 -2.698 68.608 1.00 98.38 221 GLN A O 1
ATOM 1603 N N . LEU A 1 222 ? -43.320 -1.745 67.804 1.00 98.31 222 LEU A N 1
ATOM 1604 C CA . LEU A 1 222 ? -42.728 -1.501 69.124 1.00 98.31 222 LEU A CA 1
ATOM 1605 C C . LEU A 1 222 ? -43.527 -0.463 69.931 1.00 98.31 222 LEU A C 1
ATOM 1607 O O . LEU A 1 222 ? -43.772 -0.686 71.113 1.00 98.31 222 LEU A O 1
ATOM 1611 N N . GLY A 1 223 ? -43.997 0.618 69.300 1.00 98.25 223 GLY A N 1
ATOM 1612 C CA . GLY A 1 223 ? -44.875 1.604 69.942 1.00 98.25 223 GLY A CA 1
ATOM 1613 C C . GLY A 1 223 ? -46.228 1.023 70.375 1.00 98.25 223 GLY A C 1
ATOM 1614 O O . GLY A 1 223 ? -46.703 1.316 71.476 1.00 98.25 223 GLY A O 1
ATOM 1615 N N . ASP A 1 224 ? -46.818 0.146 69.558 1.00 98.25 224 ASP A N 1
ATOM 1616 C CA . ASP A 1 224 ? -48.053 -0.579 69.889 1.00 98.25 224 ASP A CA 1
ATOM 1617 C C . ASP A 1 224 ? -47.844 -1.531 71.084 1.00 98.25 224 ASP A C 1
ATOM 1619 O O . ASP A 1 224 ? -48.648 -1.554 72.022 1.00 98.25 224 ASP A O 1
ATOM 1623 N N . ILE A 1 225 ? -46.733 -2.278 71.090 1.00 98.25 225 ILE A N 1
ATOM 1624 C CA . ILE A 1 225 ? -46.340 -3.189 72.178 1.00 98.25 225 ILE A CA 1
ATOM 1625 C C . ILE A 1 225 ? -46.069 -2.421 73.478 1.00 98.25 225 ILE A C 1
ATOM 1627 O O . ILE A 1 225 ? -46.516 -2.850 74.543 1.00 98.25 225 ILE A O 1
ATOM 1631 N N . ASP A 1 226 ? -45.374 -1.285 73.418 1.00 98.38 226 ASP A N 1
ATOM 1632 C CA . ASP A 1 226 ? -45.104 -0.439 74.583 1.00 98.38 226 ASP A CA 1
ATOM 1633 C C . ASP A 1 226 ? -46.398 0.170 75.147 1.00 98.38 226 ASP A C 1
ATOM 1635 O O . ASP A 1 226 ? -46.622 0.128 76.359 1.00 98.38 226 ASP A O 1
ATOM 1639 N N . THR A 1 227 ? -47.300 0.636 74.277 1.00 98.31 227 THR A N 1
ATOM 1640 C CA . THR A 1 227 ? -48.639 1.122 74.659 1.00 98.31 227 THR A CA 1
ATOM 1641 C C . THR A 1 227 ? -49.464 0.022 75.335 1.00 98.31 227 THR A C 1
ATOM 1643 O O . THR A 1 227 ? -50.115 0.261 76.356 1.00 98.31 227 THR A O 1
ATOM 1646 N N . LEU A 1 228 ? -49.424 -1.208 74.809 1.00 98.06 228 LEU A N 1
ATOM 1647 C CA . LEU A 1 228 ? -50.082 -2.362 75.422 1.00 98.06 228 LEU A CA 1
ATOM 1648 C C . LEU A 1 228 ? -49.453 -2.719 76.779 1.00 98.06 228 LEU A C 1
ATOM 1650 O O . LEU A 1 228 ? -50.184 -2.952 77.742 1.00 98.06 228 LEU A O 1
ATOM 1654 N N . ARG A 1 229 ? -48.117 -2.702 76.890 1.00 97.69 229 ARG A N 1
ATOM 1655 C CA . ARG A 1 229 ? -47.398 -2.962 78.148 1.00 97.69 229 ARG A CA 1
ATOM 1656 C C . ARG A 1 229 ? -47.788 -1.954 79.227 1.00 97.69 229 ARG A C 1
ATOM 165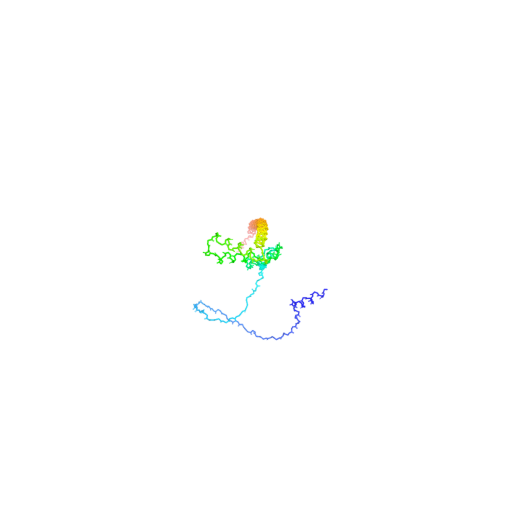8 O O . ARG A 1 229 ? -48.109 -2.372 80.335 1.00 97.69 229 ARG A O 1
ATOM 1665 N N . GLN A 1 230 ? -47.837 -0.663 78.896 1.00 97.56 230 GLN A N 1
ATOM 1666 C CA . GLN A 1 230 ? -48.265 0.395 79.818 1.00 97.56 230 GLN A CA 1
ATOM 1667 C C . GLN A 1 230 ? -49.714 0.198 80.288 1.00 97.56 230 GLN A C 1
ATOM 1669 O O . GLN A 1 230 ? -49.990 0.325 81.480 1.00 97.56 230 GLN A O 1
ATOM 1674 N N . ARG A 1 231 ? -50.638 -0.177 79.390 1.00 96.88 231 ARG A N 1
ATOM 1675 C CA . ARG A 1 231 ? -52.033 -0.491 79.761 1.00 96.88 231 ARG A CA 1
ATOM 1676 C C . ARG A 1 231 ? -52.126 -1.688 80.710 1.00 96.88 231 ARG A C 1
ATOM 1678 O O . ARG A 1 231 ? -52.848 -1.617 81.700 1.00 96.88 231 ARG A O 1
ATOM 1685 N N . LEU A 1 232 ? -51.379 -2.761 80.444 1.00 96.12 232 LEU A N 1
ATOM 1686 C CA . LEU A 1 232 ? -51.350 -3.954 81.300 1.00 96.12 232 LEU A CA 1
ATOM 1687 C C . LEU A 1 232 ? -50.693 -3.675 82.662 1.00 96.12 232 LEU A C 1
ATOM 1689 O O . LEU A 1 232 ? -51.196 -4.135 83.683 1.00 96.12 232 LEU A O 1
ATOM 1693 N N . GLN A 1 233 ? -49.625 -2.873 82.700 1.00 95.69 233 GLN A N 1
ATOM 1694 C CA . GLN A 1 233 ? -48.995 -2.415 83.943 1.00 95.69 233 GLN A CA 1
ATOM 1695 C C . GLN A 1 233 ? -49.939 -1.530 84.765 1.00 95.69 233 GLN A C 1
ATOM 1697 O O . GLN A 1 233 ? -50.084 -1.750 85.963 1.00 95.69 233 GLN A O 1
ATOM 1702 N N . GLY A 1 234 ? -50.627 -0.579 84.124 1.00 94.25 234 GLY A N 1
ATOM 1703 C CA . GLY A 1 234 ? -51.623 0.275 84.773 1.00 94.25 234 GLY A CA 1
ATOM 1704 C C . GLY A 1 234 ? -52.833 -0.499 85.302 1.00 94.25 234 GLY A C 1
ATOM 1705 O O . GLY A 1 234 ? -53.397 -0.117 86.323 1.00 94.25 234 GLY A O 1
ATOM 1706 N N . LEU A 1 235 ? -53.221 -1.599 84.651 1.00 93.94 235 LEU A N 1
ATOM 1707 C CA . LEU A 1 235 ? -54.235 -2.523 85.163 1.00 93.94 235 LEU A CA 1
ATOM 1708 C C . LEU A 1 235 ? -53.696 -3.296 86.378 1.00 93.94 235 LEU A C 1
ATOM 1710 O O . LEU A 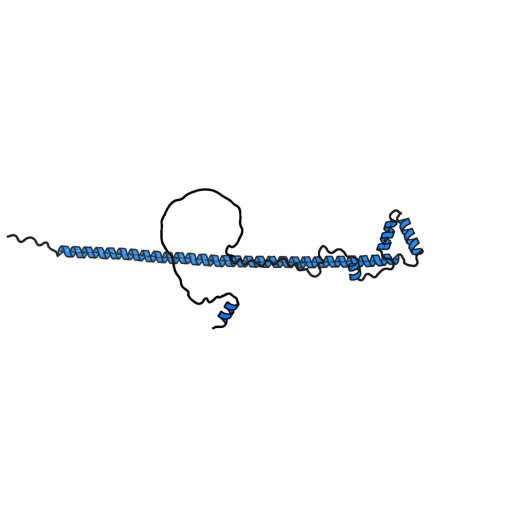1 235 ? -54.355 -3.347 87.413 1.00 93.94 235 LEU A O 1
ATOM 1714 N N . ALA A 1 236 ? -52.476 -3.835 86.296 1.00 91.69 236 ALA A N 1
ATOM 1715 C CA . ALA A 1 236 ? -51.853 -4.554 87.405 1.00 91.69 236 ALA A CA 1
ATOM 1716 C C . ALA A 1 236 ? -51.708 -3.684 88.669 1.00 91.69 236 ALA A C 1
ATOM 1718 O O . ALA A 1 236 ? -52.003 -4.160 89.762 1.00 91.69 236 ALA A O 1
ATOM 1719 N N . THR A 1 237 ? -51.332 -2.405 88.545 1.00 91.88 237 THR A N 1
ATOM 1720 C CA . THR A 1 237 ? -51.238 -1.494 89.701 1.00 91.88 237 THR A CA 1
ATOM 1721 C C . THR A 1 237 ? -52.599 -1.083 90.268 1.00 91.88 237 THR A C 1
ATOM 1723 O O . THR A 1 237 ? -52.698 -0.892 91.475 1.00 91.88 237 THR A O 1
ATOM 1726 N N . GLN A 1 238 ? -53.656 -1.003 89.450 1.00 89.75 238 GLN A N 1
ATOM 1727 C CA . GLN A 1 238 ? -55.023 -0.736 89.929 1.00 89.75 238 GLN A CA 1
ATOM 1728 C C . GLN A 1 238 ? -55.590 -1.873 90.791 1.00 89.75 238 GLN A C 1
ATOM 1730 O O . GLN A 1 238 ? -56.301 -1.603 91.757 1.00 89.75 238 GLN A O 1
ATOM 1735 N N . PHE A 1 239 ? -55.279 -3.131 90.464 1.00 85.44 239 PHE A N 1
ATOM 1736 C CA . PHE A 1 239 ? -55.772 -4.298 91.210 1.00 85.44 239 PHE A CA 1
ATOM 1737 C C . PHE A 1 239 ? -54.797 -4.811 92.288 1.00 85.44 239 PHE A C 1
ATOM 1739 O O . PHE A 1 239 ? -55.209 -5.550 93.180 1.00 85.44 239 PHE A O 1
ATOM 1746 N N . SER A 1 240 ? -53.528 -4.390 92.265 1.00 73.75 240 SER A N 1
ATOM 1747 C CA . SER A 1 240 ? -52.529 -4.682 93.303 1.00 73.75 240 SER A CA 1
ATOM 1748 C C . SER A 1 240 ? -52.610 -3.677 94.461 1.00 73.75 240 SER A C 1
ATOM 1750 O O . SER A 1 240 ? -51.698 -2.873 94.667 1.00 73.75 240 SER A O 1
ATOM 1752 N N . ALA A 1 241 ? -53.703 -3.719 95.225 1.00 63.41 241 ALA A N 1
ATOM 1753 C CA . ALA A 1 241 ? -53.885 -2.857 96.393 1.00 63.41 241 ALA A CA 1
ATOM 1754 C C . ALA A 1 241 ? -52.752 -3.031 97.434 1.00 63.41 241 ALA A C 1
ATOM 1756 O O . ALA A 1 241 ? -52.329 -4.162 97.693 1.00 63.41 241 ALA A O 1
ATOM 1757 N N . PRO A 1 242 ? -52.277 -1.949 98.085 1.00 57.28 242 PRO A N 1
ATOM 1758 C CA . PRO A 1 242 ? -51.397 -2.081 99.236 1.00 57.28 242 PRO A CA 1
ATOM 1759 C C . PRO A 1 242 ? -52.175 -2.709 100.398 1.00 57.28 242 PRO A C 1
ATOM 1761 O O . PRO A 1 242 ? -53.277 -2.268 100.728 1.00 57.28 242 PRO A O 1
ATOM 1764 N N . ALA A 1 243 ? -51.584 -3.707 101.054 1.00 52.50 243 ALA A N 1
ATOM 1765 C CA . ALA A 1 243 ? -52.097 -4.211 102.321 1.00 52.50 243 ALA A CA 1
ATOM 1766 C C . ALA A 1 243 ? -51.911 -3.128 103.398 1.00 52.50 243 ALA A C 1
ATOM 1768 O O . ALA A 1 243 ? -50.837 -2.998 103.986 1.00 52.50 243 ALA A O 1
ATOM 1769 N N . ALA A 1 244 ? -52.948 -2.316 103.618 1.00 46.06 244 ALA A N 1
ATOM 1770 C CA . ALA A 1 244 ? -52.994 -1.394 104.745 1.00 46.06 244 ALA A CA 1
ATOM 1771 C C . ALA A 1 244 ? -52.883 -2.198 106.057 1.00 46.06 244 ALA A C 1
ATOM 1773 O O . ALA A 1 244 ? -53.468 -3.282 106.149 1.00 46.06 244 ALA A O 1
ATOM 1774 N N . PRO A 1 245 ? -52.113 -1.721 107.051 1.00 50.00 245 PRO A N 1
ATOM 1775 C CA . PRO A 1 245 ? -51.813 -2.510 108.236 1.00 50.00 245 PRO A CA 1
ATOM 1776 C C . PRO A 1 245 ? -53.079 -2.778 109.051 1.00 50.00 245 PRO A C 1
ATOM 1778 O O . PRO A 1 245 ? -53.885 -1.875 109.276 1.00 50.00 245 PRO A O 1
ATOM 1781 N N . ALA A 1 246 ? -53.211 -4.009 109.547 1.00 47.47 246 ALA A N 1
ATOM 1782 C CA . ALA A 1 246 ? -54.116 -4.282 110.652 1.00 47.47 246 ALA A CA 1
ATOM 1783 C C . ALA A 1 246 ? -53.650 -3.458 111.861 1.00 47.47 246 ALA A C 1
ATOM 1785 O O . ALA A 1 246 ? -52.504 -3.588 112.293 1.00 47.47 246 ALA A O 1
ATOM 1786 N N . GLN A 1 247 ? -54.519 -2.579 112.355 1.00 47.94 247 GLN A N 1
ATOM 1787 C CA . GLN A 1 247 ? -54.321 -1.904 113.632 1.00 47.94 247 GLN A CA 1
ATOM 1788 C C . GLN A 1 247 ? -54.898 -2.787 114.740 1.00 47.94 247 GLN A C 1
ATOM 1790 O O . GLN A 1 247 ? -56.037 -3.244 114.626 1.00 47.94 247 GLN A O 1
ATOM 1795 N N . GLU A 1 248 ? -54.106 -2.985 115.789 1.00 41.41 248 GLU A N 1
ATOM 1796 C CA . GLU A 1 248 ? -54.467 -3.584 117.078 1.00 41.41 248 GLU A CA 1
ATOM 1797 C C . GLU A 1 248 ? -54.002 -2.621 118.184 1.00 41.41 248 GLU A C 1
ATOM 1799 O O . GLU A 1 248 ? -52.907 -2.031 118.002 1.00 41.41 248 GLU A O 1
#

pLDDT: mean 77.84, std 24.22, range [29.0, 98.81]

Secondary structure (DSSP, 8-state):
--HHHHHHHHTTS---PPP---------------------------------------------------TT---TT----HHHHHHHTTPPPPSS-HHHHHHHHHHTTTS-HHHHHHHHHHHHTT-TT--THHHHHHHHHHHHHHHHHHHHHHHHHHHHHHHHHHHHHHHHHHHHHHHHHHHHHHHHHHHHHHHHHHHHHHHHHHHHHHHHHHHHHHHHHHHHHHHHHHHHHHHHHHHS---PPPP-

Foldseek 3Di:
DPVVVVVCVVVVNDDDDDDDDDDDDDDDDDDDDDDDDDDDDDDDDDDDDDDDDDDPPPPPPPPPPPVPVPPLDDDPPDDPDLVVLLVVLVQDDFLQALVNVVVLLVVCVPDDPVVSVVVLVVCQVVDPSDHPVRNVSSVVSSVVSVVVVVVSNVVVVVVVVVVVVVVVVVVVVVVVVVVVVVVVVVVVVVVVVVVVVVVVVVVVVVVVVVVVVVVVVVVVVVVVVVVVVVVVVVVVVVPPDDPDDDDD

Sequence (248 aa):
MKGVLAFLEKAGLVKTDGPLASDDAGAPSLNILDDAPPVTGWLPPATRAARQPSVPASQPSAATPAVTTVPGVPAVSAPLVLDDIYAAQGVPDSIYPAERLLRLLEGLGAMDESTRLMAIRAMDAADESWTIADPLADADAKVKALAAHAGQLQAGLAELEADTQARLEAAAARQEEAVGTIRKQIADMEALLARETARGAQETAAQQASLQAAREQTTRQLGDIDTLRQRLQGLATQFSAPAAPAQE

Radius of gyration: 52.52 Å; chains: 1; bounding box: 95×63×168 Å